Protein AF-A0A9N8E9B2-F1 (afdb_monomer_lite)

Radius of gyration: 20.98 Å; chains: 1; bounding box: 55×23×74 Å

Structure (mmCIF, N/CA/C/O backbone):
data_AF-A0A9N8E9B2-F1
#
_entry.id   AF-A0A9N8E9B2-F1
#
loop_
_atom_site.group_PDB
_atom_site.id
_atom_site.type_symbol
_atom_site.label_atom_id
_atom_site.label_alt_id
_atom_site.label_comp_id
_atom_site.label_asym_id
_atom_site.label_entity_id
_atom_site.label_seq_id
_atom_site.pdbx_PDB_ins_code
_atom_site.Cartn_x
_atom_site.Cartn_y
_atom_site.Cartn_z
_atom_site.occupancy
_atom_site.B_iso_or_equiv
_atom_site.auth_seq_id
_atom_site.auth_comp_id
_atom_site.auth_asym_id
_atom_site.auth_atom_id
_atom_site.pdbx_PDB_model_num
ATOM 1 N N . VAL A 1 1 ? -14.880 4.926 6.099 1.00 73.19 1 VAL A N 1
ATOM 2 C CA . VAL A 1 1 ? -14.237 4.234 7.241 1.00 73.19 1 VAL A CA 1
ATOM 3 C C . VAL A 1 1 ? -14.594 4.927 8.551 1.00 73.19 1 VAL A C 1
ATOM 5 O O . VAL A 1 1 ? -15.514 4.446 9.189 1.00 73.19 1 VAL A O 1
ATOM 8 N N . THR A 1 2 ? -14.032 6.097 8.882 1.00 81.00 2 THR A N 1
ATOM 9 C CA . THR A 1 2 ? -14.280 6.818 10.155 1.00 81.00 2 THR A CA 1
ATOM 10 C C . THR A 1 2 ? -15.759 7.011 10.497 1.00 81.00 2 THR A C 1
ATOM 12 O O . THR A 1 2 ? -16.187 6.651 11.588 1.00 81.00 2 THR A O 1
ATOM 15 N N . ARG A 1 3 ? -16.569 7.492 9.541 1.00 82.06 3 ARG A N 1
ATOM 16 C CA . ARG A 1 3 ? -18.023 7.648 9.732 1.00 82.06 3 ARG A CA 1
ATOM 17 C C . ARG A 1 3 ? -18.718 6.327 10.070 1.00 82.06 3 ARG A C 1
ATOM 19 O O . ARG A 1 3 ? -19.600 6.297 10.916 1.00 82.06 3 ARG A O 1
ATOM 26 N N . VAL A 1 4 ? -18.324 5.240 9.406 1.00 78.50 4 VAL A N 1
ATOM 27 C CA . VAL A 1 4 ? -18.916 3.915 9.636 1.00 78.50 4 VAL A CA 1
ATOM 28 C C . VAL A 1 4 ? -18.517 3.409 11.018 1.00 78.50 4 VAL A C 1
ATOM 30 O O . VAL A 1 4 ? -19.387 2.964 11.756 1.00 78.50 4 VAL A O 1
ATOM 33 N N . THR A 1 5 ? -17.251 3.583 11.411 1.00 78.88 5 THR A N 1
ATOM 34 C CA . THR A 1 5 ? -16.773 3.278 12.766 1.00 78.88 5 THR A CA 1
ATOM 35 C C . THR A 1 5 ? -17.582 4.005 13.839 1.00 78.88 5 THR A C 1
ATOM 37 O O . THR A 1 5 ? -18.005 3.384 14.803 1.00 78.88 5 THR A O 1
ATOM 40 N N . GLN A 1 6 ? -17.835 5.303 13.658 1.00 83.25 6 GLN A N 1
ATOM 41 C CA . GLN A 1 6 ? -18.641 6.089 14.596 1.00 83.25 6 GLN A CA 1
ATOM 42 C C . GLN A 1 6 ? -20.109 5.643 14.618 1.00 83.25 6 GLN A C 1
ATOM 44 O O . GLN A 1 6 ? -20.750 5.697 15.656 1.00 83.25 6 GLN A O 1
ATOM 49 N N . SER A 1 7 ? -20.655 5.186 13.486 1.00 80.06 7 SER A N 1
ATOM 50 C CA . SER A 1 7 ? -22.061 4.769 13.408 1.00 80.06 7 SER A CA 1
ATOM 51 C C . SER A 1 7 ? -22.355 3.409 14.050 1.00 80.06 7 SER A C 1
ATOM 53 O O . SER A 1 7 ? -23.478 3.184 14.494 1.00 80.06 7 SER A O 1
ATOM 55 N N . ILE A 1 8 ? -21.370 2.504 14.095 1.00 79.50 8 ILE A N 1
ATOM 56 C CA . ILE A 1 8 ? -21.528 1.167 14.694 1.00 79.50 8 ILE A CA 1
ATOM 57 C C . ILE A 1 8 ? -21.264 1.158 16.203 1.00 79.50 8 ILE A C 1
ATOM 59 O O . ILE A 1 8 ? -21.600 0.187 16.874 1.00 79.50 8 ILE A O 1
ATOM 63 N N . ASP A 1 9 ? -20.658 2.220 16.733 1.00 74.19 9 ASP A N 1
ATOM 64 C CA . ASP A 1 9 ? -20.191 2.291 18.109 1.00 74.19 9 ASP A CA 1
ATOM 65 C C . ASP A 1 9 ? -20.901 3.408 18.883 1.00 74.19 9 ASP A C 1
ATOM 67 O O . ASP A 1 9 ? -20.637 4.593 18.690 1.00 74.19 9 ASP A O 1
ATOM 71 N N . LYS A 1 10 ? -21.802 3.012 19.787 1.00 72.19 10 LYS A N 1
ATOM 72 C CA . LYS A 1 10 ? -22.555 3.938 20.645 1.00 72.19 10 LYS A CA 1
ATOM 73 C C . LYS A 1 10 ? -21.785 4.361 21.901 1.00 72.19 10 LYS A C 1
ATOM 75 O O . LYS A 1 10 ? -22.209 5.306 22.557 1.00 72.19 10 LYS A O 1
ATOM 80 N N . THR A 1 11 ? -20.697 3.669 22.254 1.00 78.06 11 THR A N 1
ATOM 81 C CA . THR A 1 11 ? -19.917 3.934 23.477 1.00 78.06 11 THR A CA 1
ATOM 82 C C . THR A 1 11 ? -18.673 4.782 23.207 1.00 78.06 11 THR A C 1
ATOM 84 O O . THR A 1 11 ? -18.092 5.329 24.140 1.00 78.06 11 THR A O 1
ATOM 87 N N . GLY A 1 12 ? -18.262 4.912 21.941 1.00 79.31 12 GLY A N 1
ATOM 88 C CA . GLY A 1 12 ? -17.092 5.686 21.510 1.00 79.31 12 GLY A CA 1
ATOM 89 C C . GLY A 1 12 ? -15.755 4.950 21.672 1.00 79.31 12 GLY A C 1
ATOM 90 O O . GLY A 1 12 ? -14.718 5.449 21.226 1.00 79.31 12 GLY A O 1
ATOM 91 N N . VAL A 1 13 ? -15.764 3.752 22.264 1.00 84.31 13 VAL A N 1
ATOM 92 C CA . VAL A 1 13 ? -14.581 2.914 22.509 1.00 84.31 13 VAL A CA 1
ATOM 93 C C . VAL A 1 13 ? -13.945 2.428 21.204 1.00 84.31 13 VAL A C 1
ATOM 95 O O . VAL A 1 13 ? -12.733 2.531 21.016 1.00 84.31 13 VAL A O 1
ATOM 98 N N . GLY A 1 14 ? -14.754 1.922 20.277 1.00 81.44 14 GLY A N 1
ATOM 99 C CA . GLY A 1 14 ? -14.335 1.486 18.949 1.00 81.44 14 GLY A CA 1
ATOM 100 C C . GLY A 1 14 ? -13.883 2.644 18.059 1.00 81.44 14 GLY A C 1
ATOM 101 O O . GLY A 1 14 ? -12.917 2.495 17.307 1.00 81.44 14 GLY A O 1
ATOM 102 N N . ALA A 1 15 ? -14.513 3.815 18.176 1.00 84.62 15 ALA A N 1
ATOM 103 C CA . ALA A 1 15 ? -14.053 5.028 17.499 1.00 84.62 15 ALA A CA 1
ATOM 104 C C . ALA A 1 15 ? -12.666 5.470 18.001 1.00 84.62 15 ALA A C 1
ATOM 106 O O . ALA A 1 15 ? -11.783 5.748 17.186 1.00 84.62 15 ALA A O 1
ATOM 107 N N . ALA A 1 16 ? -12.444 5.462 19.319 1.00 84.38 16 ALA A N 1
ATOM 108 C CA . ALA A 1 16 ? -11.146 5.763 19.921 1.00 84.38 16 ALA A CA 1
ATOM 109 C C . ALA A 1 16 ? -10.075 4.727 19.533 1.00 84.38 16 ALA A C 1
ATOM 111 O O . ALA A 1 16 ? -8.981 5.095 19.104 1.00 84.38 16 ALA A O 1
ATOM 112 N N . ALA A 1 17 ? -10.402 3.434 19.593 1.00 85.62 17 ALA A N 1
ATOM 113 C CA . ALA A 1 17 ? -9.503 2.353 19.193 1.00 85.62 17 ALA A CA 1
ATOM 114 C C . ALA A 1 17 ? -9.101 2.448 17.711 1.00 85.62 17 ALA A C 1
ATOM 116 O O . ALA A 1 17 ? -7.931 2.281 17.360 1.00 85.62 17 ALA A O 1
ATOM 117 N N . HIS A 1 18 ? -10.059 2.769 16.835 1.00 87.38 18 HIS A N 1
ATOM 118 C CA . HIS A 1 18 ? -9.786 3.033 15.426 1.00 87.38 18 HIS A CA 1
ATOM 119 C C . HIS A 1 18 ? -8.864 4.236 15.240 1.00 87.38 18 HIS A C 1
ATOM 121 O O . HIS A 1 18 ? -7.915 4.137 14.467 1.00 87.38 18 HIS A O 1
ATOM 127 N N . ALA A 1 19 ? -9.119 5.341 15.948 1.00 87.88 19 ALA A N 1
ATOM 128 C CA . ALA A 1 19 ? -8.288 6.538 15.881 1.00 87.88 19 ALA A CA 1
ATOM 129 C C . ALA A 1 19 ? -6.836 6.234 16.285 1.00 87.88 19 ALA A C 1
ATOM 131 O O . ALA A 1 19 ? -5.906 6.616 15.585 1.00 87.88 19 ALA A O 1
ATOM 132 N N . MET A 1 20 ? -6.621 5.474 17.359 1.00 86.25 20 MET A N 1
ATOM 133 C CA . MET A 1 20 ? -5.269 5.093 17.777 1.00 86.25 20 MET A CA 1
ATOM 134 C C . MET A 1 20 ? -4.547 4.270 16.706 1.00 86.25 20 MET A C 1
ATOM 136 O O . MET A 1 20 ? -3.418 4.585 16.335 1.00 86.25 20 MET A O 1
ATOM 140 N N . ALA A 1 21 ? -5.208 3.241 16.172 1.00 87.44 21 ALA A N 1
ATOM 141 C CA . ALA A 1 21 ? -4.603 2.375 15.167 1.00 87.44 21 ALA A CA 1
ATOM 142 C C . ALA A 1 21 ? -4.349 3.104 13.835 1.00 87.44 21 ALA A C 1
ATOM 144 O O . ALA A 1 21 ? -3.286 2.924 13.238 1.00 87.44 21 ALA A O 1
ATOM 145 N N . ILE A 1 22 ? -5.285 3.949 13.379 1.00 88.56 22 ILE A N 1
ATOM 146 C CA . ILE A 1 22 ? -5.162 4.645 12.091 1.00 88.56 22 ILE A CA 1
ATOM 147 C C . ILE A 1 22 ? -4.07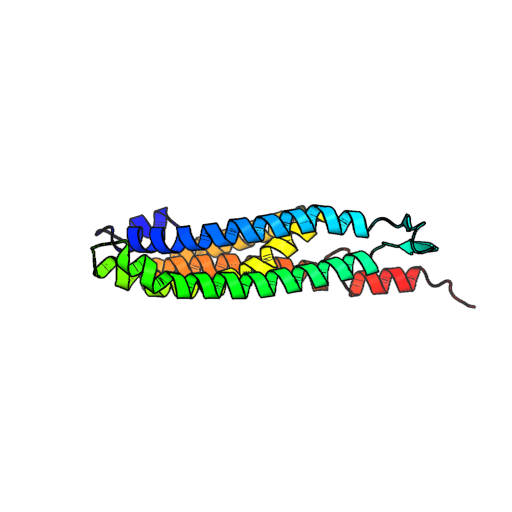9 5.726 12.116 1.00 88.56 22 ILE A C 1
ATOM 149 O O . ILE A 1 22 ? -3.414 5.916 11.105 1.00 88.56 22 ILE A O 1
ATOM 153 N N . GLN A 1 23 ? -3.852 6.399 13.248 1.00 89.19 23 GLN A N 1
ATOM 154 C CA . GLN A 1 23 ? -2.821 7.437 13.324 1.00 89.19 23 GLN A CA 1
ATOM 155 C C . GLN A 1 23 ? -1.413 6.853 13.206 1.00 89.19 23 GLN A C 1
ATOM 157 O O . GLN A 1 23 ? -0.596 7.373 12.448 1.00 89.19 23 GLN A O 1
ATOM 162 N N . VAL A 1 24 ? -1.133 5.731 13.875 1.00 86.00 24 VAL A N 1
ATOM 163 C CA . VAL A 1 24 ? 0.172 5.059 13.729 1.00 86.00 24 VAL A CA 1
ATOM 164 C C . VAL A 1 24 ? 0.364 4.540 12.303 1.00 86.00 24 VAL A C 1
ATOM 166 O O . VAL A 1 24 ? 1.426 4.726 11.711 1.00 86.00 24 VAL A O 1
ATOM 169 N N . PHE A 1 25 ? -0.701 4.008 11.705 1.00 90.00 25 PHE A N 1
ATOM 170 C CA . PHE A 1 25 ? -0.693 3.584 10.311 1.00 90.00 25 PHE A CA 1
ATOM 171 C C . PHE A 1 25 ? -0.397 4.742 9.338 1.00 90.00 25 PHE A C 1
ATOM 173 O O . PHE A 1 25 ? 0.392 4.597 8.403 1.00 90.00 25 PHE A O 1
ATOM 180 N N . GLN A 1 26 ? -0.986 5.922 9.565 1.00 91.38 26 GLN A N 1
ATOM 181 C CA . GLN A 1 26 ? -0.760 7.108 8.734 1.00 91.38 26 GLN A CA 1
ATOM 182 C C . GLN A 1 26 ? 0.686 7.604 8.788 1.00 91.38 26 GLN A C 1
ATOM 184 O O . GLN A 1 26 ? 1.215 7.993 7.748 1.00 91.38 26 GLN A O 1
ATOM 189 N N . VAL A 1 27 ? 1.350 7.529 9.946 1.00 88.75 27 VAL A N 1
ATOM 190 C CA . VAL A 1 27 ? 2.781 7.865 10.057 1.00 88.75 27 VAL A CA 1
ATOM 191 C C . VAL A 1 27 ? 3.614 6.996 9.114 1.00 88.75 27 VAL A C 1
ATOM 193 O O . VAL A 1 27 ? 4.437 7.514 8.359 1.00 88.75 27 VAL A O 1
ATOM 196 N N . GLY A 1 28 ? 3.354 5.686 9.076 1.00 88.38 28 GLY A N 1
ATOM 197 C CA . GLY A 1 28 ? 3.992 4.803 8.099 1.00 88.38 28 GLY A CA 1
ATOM 198 C C . GLY A 1 28 ? 3.621 5.157 6.653 1.00 88.38 28 GLY A C 1
ATOM 199 O O . GLY A 1 28 ? 4.465 5.103 5.759 1.00 88.38 28 GLY A O 1
ATOM 200 N N . GLY A 1 29 ? 2.373 5.569 6.418 1.00 89.75 29 GLY A N 1
ATOM 201 C CA . GLY A 1 29 ? 1.903 6.052 5.118 1.00 89.75 29 GLY A CA 1
ATOM 202 C C . GLY A 1 29 ? 2.700 7.244 4.574 1.00 89.75 29 GLY A C 1
ATOM 203 O O . GLY A 1 29 ? 2.969 7.284 3.377 1.00 89.75 29 GLY A O 1
ATOM 204 N N . ILE A 1 30 ? 3.142 8.171 5.430 1.00 93.12 30 ILE A N 1
ATOM 205 C CA . ILE A 1 30 ? 3.963 9.330 5.025 1.00 93.12 30 ILE A CA 1
ATOM 206 C C . ILE A 1 30 ? 5.311 8.875 4.451 1.00 93.12 30 ILE A C 1
ATOM 208 O O . ILE A 1 30 ? 5.734 9.352 3.398 1.00 93.12 30 ILE A O 1
ATOM 212 N N . VAL A 1 31 ? 5.970 7.917 5.107 1.00 92.06 31 VAL A N 1
ATOM 213 C CA . VAL A 1 31 ? 7.264 7.377 4.653 1.00 92.06 31 VAL A CA 1
ATOM 214 C C . VAL A 1 31 ? 7.119 6.693 3.292 1.00 92.06 31 VAL A C 1
ATOM 216 O O . VAL A 1 31 ? 7.921 6.912 2.385 1.00 92.06 31 VAL A O 1
ATOM 219 N N . LEU A 1 32 ? 6.066 5.894 3.121 1.00 92.75 32 LEU A N 1
ATOM 220 C CA . LEU A 1 32 ? 5.793 5.213 1.856 1.00 92.75 32 LEU A CA 1
ATOM 221 C C . LEU A 1 32 ? 5.396 6.191 0.744 1.00 92.75 32 LEU A C 1
ATOM 223 O O . LEU A 1 32 ? 5.736 5.975 -0.420 1.00 92.75 32 LEU A O 1
ATOM 227 N N . LEU A 1 33 ? 4.719 7.289 1.088 1.00 93.62 33 LEU A N 1
ATOM 228 C CA . LEU A 1 33 ? 4.387 8.352 0.141 1.00 93.62 33 LEU A CA 1
ATOM 229 C C . LEU A 1 33 ? 5.649 9.035 -0.384 1.00 93.62 33 LEU A C 1
ATOM 231 O O . LEU A 1 33 ? 5.739 9.291 -1.581 1.00 93.62 33 LEU A O 1
ATOM 235 N N . ALA A 1 34 ? 6.654 9.246 0.467 1.00 94.44 34 ALA A N 1
ATOM 236 C CA . ALA A 1 34 ? 7.939 9.774 0.022 1.00 94.44 34 ALA A CA 1
ATOM 237 C C . ALA A 1 34 ? 8.596 8.865 -1.036 1.00 94.44 34 ALA A C 1
ATOM 239 O O . ALA A 1 34 ? 9.049 9.358 -2.068 1.00 94.44 34 ALA A O 1
ATOM 240 N N . LEU A 1 35 ? 8.578 7.539 -0.844 1.00 93.75 35 LEU A N 1
ATOM 241 C CA . LEU A 1 35 ? 9.073 6.592 -1.856 1.00 93.75 35 LEU A CA 1
ATOM 242 C C . LEU A 1 35 ? 8.257 6.626 -3.148 1.00 93.75 35 LEU A C 1
ATOM 244 O O . LEU A 1 35 ? 8.832 6.493 -4.227 1.00 93.75 35 LEU A O 1
ATOM 248 N N . SER A 1 36 ? 6.938 6.808 -3.053 1.00 95.50 36 SER A N 1
ATOM 249 C CA . SER A 1 36 ? 6.087 7.007 -4.229 1.00 95.50 36 SER A CA 1
ATOM 250 C C . SER A 1 36 ? 6.568 8.203 -5.048 1.00 95.50 36 SER A C 1
ATOM 252 O O . SER A 1 36 ? 6.781 8.073 -6.250 1.00 95.50 36 SER A O 1
ATOM 254 N N . THR A 1 37 ? 6.835 9.342 -4.405 1.00 95.38 37 THR A N 1
ATOM 255 C CA . THR A 1 37 ? 7.355 10.548 -5.069 1.00 95.38 37 THR A CA 1
ATOM 256 C C . THR A 1 37 ? 8.743 10.327 -5.678 1.00 95.38 37 THR A C 1
ATOM 258 O O . THR A 1 37 ? 9.035 10.805 -6.775 1.00 95.38 37 THR A O 1
ATOM 261 N N . VAL A 1 38 ? 9.605 9.548 -5.017 1.00 95.31 38 VAL A N 1
ATOM 262 C CA . VAL A 1 38 ? 10.898 9.144 -5.595 1.00 95.31 38 VAL A CA 1
ATOM 263 C C . VAL A 1 38 ? 10.686 8.284 -6.843 1.00 95.31 38 VAL A C 1
ATOM 265 O O . VAL A 1 38 ? 11.324 8.523 -7.864 1.00 95.31 38 VAL A O 1
ATOM 268 N N . ALA A 1 39 ? 9.754 7.329 -6.821 1.00 94.19 39 ALA A N 1
ATOM 269 C CA . ALA A 1 39 ? 9.431 6.520 -7.997 1.00 94.19 39 ALA A CA 1
ATOM 270 C C . ALA A 1 39 ? 8.895 7.376 -9.158 1.00 94.19 39 ALA A C 1
ATOM 272 O O . ALA A 1 39 ? 9.291 7.167 -10.303 1.00 94.19 39 ALA A O 1
ATOM 273 N N . GLN A 1 40 ? 8.061 8.377 -8.862 1.00 94.81 40 GLN A N 1
ATOM 274 C CA . GLN A 1 40 ? 7.505 9.309 -9.852 1.00 94.81 40 GLN A CA 1
ATOM 275 C C . GLN A 1 40 ? 8.569 10.121 -10.589 1.00 94.81 40 GLN A C 1
ATOM 277 O O . GLN A 1 40 ? 8.335 10.530 -11.720 1.00 94.81 40 GLN A O 1
ATOM 282 N N . THR A 1 41 ? 9.722 10.356 -9.965 1.00 93.88 41 THR A N 1
ATOM 283 C CA . THR A 1 41 ? 10.799 11.182 -10.528 1.00 93.88 41 THR A CA 1
ATOM 284 C C . THR A 1 41 ? 11.924 10.343 -11.130 1.00 93.88 41 THR A C 1
ATOM 286 O O . THR A 1 41 ? 12.357 10.605 -12.251 1.00 93.88 41 THR A O 1
ATOM 289 N N . VAL A 1 42 ? 12.374 9.300 -10.428 1.00 93.19 42 VAL A N 1
ATOM 290 C CA . VAL A 1 42 ? 13.496 8.449 -10.855 1.00 93.19 42 VAL A CA 1
ATOM 291 C C . VAL A 1 42 ? 13.124 7.589 -12.057 1.00 93.19 42 VAL A C 1
ATOM 293 O O . VAL A 1 42 ? 13.908 7.480 -12.992 1.00 93.19 42 VAL A O 1
ATOM 296 N N . VAL A 1 43 ? 11.923 7.005 -12.080 1.00 92.88 43 VAL A N 1
ATOM 297 C CA . VAL A 1 43 ? 11.524 6.093 -13.163 1.00 92.88 43 VAL A CA 1
ATOM 298 C C . VAL A 1 43 ? 11.478 6.780 -14.530 1.00 92.88 43 VAL A C 1
ATOM 300 O O . VAL A 1 43 ? 12.107 6.255 -15.448 1.00 92.88 43 VAL A O 1
ATOM 303 N N . PRO A 1 44 ? 10.808 7.935 -14.715 1.00 91.88 44 PRO A N 1
ATOM 304 C CA . PRO A 1 44 ? 10.882 8.634 -15.995 1.00 91.88 44 PRO A CA 1
ATOM 305 C C . PRO A 1 44 ? 12.292 9.137 -16.313 1.00 91.88 44 PRO A C 1
ATOM 307 O O . PRO A 1 44 ? 12.656 9.160 -17.485 1.00 91.88 44 PRO A O 1
ATOM 310 N N . ASN A 1 45 ? 13.111 9.493 -15.312 1.00 90.56 45 ASN A N 1
ATOM 311 C CA . ASN A 1 45 ? 14.507 9.875 -15.551 1.00 90.56 45 ASN A CA 1
ATOM 312 C C . ASN A 1 45 ? 15.311 8.714 -16.152 1.00 90.56 45 ASN A C 1
ATOM 314 O O . ASN A 1 45 ? 15.993 8.897 -17.156 1.00 90.56 45 ASN A O 1
ATOM 318 N N . ASP A 1 46 ? 15.167 7.516 -15.586 1.00 90.62 46 ASP A N 1
ATOM 319 C CA . ASP A 1 46 ? 15.851 6.312 -16.058 1.00 90.62 46 ASP A CA 1
ATOM 320 C C . ASP A 1 46 ? 15.302 5.810 -17.400 1.00 90.62 46 ASP A C 1
ATOM 322 O O . ASP A 1 46 ? 15.979 5.062 -18.102 1.00 90.62 46 ASP A O 1
ATOM 326 N N . MET A 1 47 ? 14.095 6.225 -17.799 1.00 86.88 47 MET A N 1
ATOM 327 C CA . MET A 1 47 ? 13.556 5.926 -19.127 1.00 86.88 47 MET A CA 1
ATOM 328 C C . MET A 1 47 ? 14.249 6.711 -20.248 1.00 86.88 47 MET A C 1
ATOM 330 O O . MET A 1 47 ? 14.218 6.257 -21.393 1.00 86.88 47 MET A O 1
ATOM 334 N N . VAL A 1 48 ? 14.876 7.852 -19.949 1.00 88.56 48 VAL A N 1
ATOM 335 C CA . VAL A 1 48 ? 15.574 8.673 -20.946 1.00 88.56 48 VAL A CA 1
ATOM 336 C C . VAL A 1 48 ? 16.976 8.113 -21.181 1.00 88.56 48 VAL A C 1
ATOM 338 O O . VAL A 1 48 ? 17.770 7.979 -20.252 1.00 88.56 48 VAL A O 1
ATOM 341 N N . GLN A 1 49 ? 17.294 7.795 -22.436 1.00 84.62 49 GLN A N 1
ATOM 342 C CA . GLN A 1 49 ? 18.647 7.398 -22.820 1.00 84.62 49 GLN A CA 1
ATOM 343 C C . GLN A 1 49 ? 19.560 8.626 -22.845 1.00 84.62 49 GLN A C 1
ATOM 345 O O . GLN A 1 49 ? 19.251 9.624 -23.494 1.00 84.62 49 GLN A O 1
ATOM 350 N N . ARG A 1 50 ? 20.695 8.548 -22.151 1.00 83.94 50 ARG A N 1
ATOM 351 C CA . ARG A 1 50 ? 21.708 9.609 -22.110 1.00 83.94 50 ARG A CA 1
ATOM 352 C C . ARG A 1 50 ? 23.110 9.019 -22.120 1.00 83.94 50 ARG A C 1
ATOM 354 O O . ARG A 1 50 ? 23.326 7.919 -21.614 1.00 83.94 50 ARG A O 1
ATOM 361 N N . PHE A 1 51 ? 24.064 9.762 -22.669 1.00 80.44 51 PHE A N 1
ATOM 362 C CA . PHE A 1 51 ? 25.472 9.400 -22.579 1.00 80.44 51 PHE A CA 1
ATOM 363 C C . PHE A 1 51 ? 26.006 9.804 -21.201 1.00 80.44 51 PHE A C 1
ATOM 365 O O . PHE A 1 51 ? 25.923 10.970 -20.821 1.00 80.44 51 PHE A O 1
ATOM 372 N N . ASP A 1 52 ? 26.498 8.838 -20.430 1.00 80.88 52 ASP A N 1
ATOM 373 C CA . ASP A 1 52 ? 27.126 9.091 -19.134 1.00 80.88 52 ASP A CA 1
ATOM 374 C C . ASP A 1 52 ? 28.635 9.243 -19.341 1.00 80.88 52 ASP A C 1
ATOM 376 O O . ASP A 1 52 ? 29.341 8.251 -19.537 1.00 80.88 52 ASP A O 1
ATOM 380 N N . GLU A 1 53 ? 29.126 10.486 -19.307 1.00 77.81 53 GLU A N 1
ATOM 381 C CA . GLU A 1 53 ? 30.547 10.817 -19.486 1.00 77.81 53 GLU A CA 1
ATOM 382 C C . GLU A 1 53 ? 31.447 10.119 -18.455 1.00 77.81 53 GLU A C 1
ATOM 384 O O . GLU A 1 53 ? 32.573 9.739 -18.775 1.00 77.81 53 GLU A O 1
ATOM 389 N N . THR A 1 54 ? 30.940 9.867 -17.243 1.00 81.88 54 THR A N 1
ATOM 390 C CA . THR A 1 54 ? 31.710 9.218 -16.167 1.00 81.88 54 THR A CA 1
ATOM 391 C C . THR A 1 54 ? 31.929 7.736 -16.455 1.00 81.88 54 THR A C 1
ATOM 393 O O . THR A 1 54 ? 32.973 7.173 -16.133 1.00 81.88 54 THR A O 1
ATOM 396 N N . ARG A 1 55 ? 30.929 7.078 -17.052 1.00 76.69 55 ARG A N 1
ATOM 397 C CA . ARG A 1 55 ? 30.953 5.637 -17.350 1.00 76.69 55 ARG A CA 1
ATOM 398 C C . ARG A 1 55 ? 31.261 5.325 -18.813 1.00 76.69 55 ARG A C 1
ATOM 400 O O . ARG A 1 55 ? 31.291 4.147 -19.161 1.00 76.69 55 ARG A O 1
ATOM 407 N N . GLN A 1 56 ? 31.456 6.357 -19.640 1.00 79.94 56 GLN A N 1
ATOM 408 C CA . GLN A 1 56 ? 31.720 6.270 -21.081 1.00 79.94 56 GLN A CA 1
ATOM 409 C C . GLN A 1 56 ? 30.739 5.323 -21.800 1.00 79.94 56 GLN A C 1
ATOM 411 O O . GLN A 1 56 ? 31.121 4.544 -22.671 1.00 79.94 56 GLN A O 1
ATOM 416 N N . ARG A 1 57 ? 29.459 5.341 -21.398 1.00 82.88 57 ARG A N 1
ATOM 417 C CA . ARG A 1 57 ? 28.425 4.449 -21.945 1.00 82.88 57 ARG A CA 1
ATOM 418 C C . ARG A 1 57 ? 27.062 5.128 -22.006 1.00 82.88 57 ARG A C 1
ATOM 420 O O . ARG A 1 57 ? 26.743 5.973 -21.171 1.00 82.88 57 ARG A O 1
ATOM 427 N N . MET A 1 58 ? 26.232 4.697 -22.952 1.00 77.56 58 MET A N 1
ATOM 428 C CA . MET A 1 58 ? 24.811 5.045 -22.964 1.00 77.56 58 MET A CA 1
ATOM 429 C C . MET A 1 58 ? 24.119 4.371 -21.774 1.00 77.56 58 MET A C 1
ATOM 431 O O . MET A 1 58 ? 24.188 3.152 -21.618 1.00 77.56 58 MET A O 1
ATOM 435 N N . VAL A 1 59 ? 23.483 5.166 -20.915 1.00 82.19 59 VAL A N 1
ATOM 436 C CA . VAL A 1 59 ? 22.701 4.705 -19.760 1.00 82.19 59 VAL A CA 1
ATOM 437 C C . VAL A 1 59 ? 21.240 5.110 -19.915 1.00 82.19 59 VAL A C 1
ATOM 439 O O . VAL A 1 59 ? 20.918 6.081 -20.599 1.00 82.19 59 VAL A O 1
ATOM 442 N N . GLY A 1 60 ? 20.362 4.375 -19.239 1.00 82.38 60 GLY A N 1
ATOM 443 C CA . GLY A 1 60 ? 18.923 4.604 -19.266 1.00 82.38 60 GLY A CA 1
ATOM 444 C C . GLY A 1 60 ? 18.197 3.727 -20.282 1.00 82.38 60 GLY A C 1
ATOM 445 O O . GLY A 1 60 ? 18.712 2.726 -20.784 1.00 82.38 60 GLY A O 1
ATOM 446 N N . GLY A 1 61 ? 16.957 4.098 -20.557 1.00 85.75 61 GLY A N 1
ATOM 447 C CA . GLY A 1 61 ? 16.037 3.321 -21.367 1.00 85.75 61 GLY A CA 1
ATOM 448 C C . GLY A 1 61 ? 15.185 2.338 -20.551 1.00 85.75 61 GLY A C 1
ATOM 449 O O . GLY A 1 61 ? 15.356 2.166 -19.341 1.00 85.75 61 GLY A O 1
ATOM 450 N N . PRO A 1 62 ? 14.234 1.657 -21.212 1.00 85.56 62 PRO A N 1
ATOM 451 C CA . PRO A 1 62 ? 13.182 0.904 -20.526 1.00 85.56 62 PRO A CA 1
ATOM 452 C C . PRO A 1 62 ? 13.675 -0.247 -19.627 1.00 85.56 62 PRO A C 1
ATOM 454 O O . PRO A 1 62 ? 13.022 -0.578 -18.636 1.00 85.56 62 PRO A O 1
ATOM 457 N N . ARG A 1 63 ? 14.830 -0.854 -19.937 1.00 84.12 63 ARG A N 1
ATOM 458 C CA . ARG A 1 63 ? 15.435 -1.919 -19.114 1.00 84.12 63 ARG A CA 1
ATOM 459 C C . ARG A 1 63 ? 16.019 -1.386 -17.805 1.00 84.12 63 ARG A C 1
ATOM 461 O O . ARG A 1 63 ? 15.741 -1.955 -16.751 1.00 84.12 63 ARG A O 1
ATOM 468 N N . GLU A 1 64 ? 16.772 -0.290 -17.861 1.00 86.94 64 GLU A N 1
ATOM 469 C CA . GLU A 1 64 ? 17.340 0.356 -16.670 1.00 86.94 64 GLU A CA 1
ATOM 470 C C . GLU A 1 64 ? 16.224 0.905 -15.772 1.00 86.94 64 GLU A C 1
ATOM 472 O O . GLU A 1 64 ? 16.205 0.626 -14.572 1.00 86.94 64 GLU A O 1
ATOM 477 N N . ALA A 1 65 ? 15.214 1.555 -16.364 1.00 89.88 65 ALA A N 1
ATOM 478 C CA . ALA A 1 65 ? 14.029 2.013 -15.639 1.00 89.88 65 ALA A CA 1
ATOM 479 C C . ALA A 1 65 ? 13.321 0.868 -14.897 1.00 89.88 65 ALA A C 1
ATOM 481 O O . ALA A 1 65 ? 12.938 1.015 -13.736 1.00 89.88 65 ALA A O 1
ATOM 482 N N . ARG A 1 66 ? 13.200 -0.313 -15.521 1.00 89.44 66 ARG A N 1
ATOM 483 C CA . ARG A 1 66 ? 12.666 -1.508 -14.851 1.00 89.44 66 ARG A CA 1
ATOM 484 C C . ARG A 1 66 ? 13.548 -1.962 -13.684 1.00 89.44 66 ARG A C 1
ATOM 486 O O . ARG A 1 66 ? 13.017 -2.355 -12.646 1.00 89.44 66 ARG A O 1
ATOM 493 N N . GLY A 1 67 ? 14.871 -1.918 -13.836 1.00 90.75 67 GLY A N 1
ATOM 494 C CA . GLY A 1 67 ? 15.815 -2.213 -12.756 1.00 90.75 67 GLY A CA 1
ATOM 495 C C . GLY A 1 67 ? 15.583 -1.316 -11.537 1.00 90.75 67 GLY A C 1
ATOM 496 O O . GLY A 1 67 ? 15.462 -1.811 -10.413 1.00 90.75 67 GLY A O 1
ATOM 497 N N . SER A 1 68 ? 15.411 -0.014 -11.768 1.00 92.06 68 SER A N 1
ATOM 498 C CA . SER A 1 68 ? 15.066 0.948 -10.719 1.00 92.06 68 SER A CA 1
ATOM 499 C C . SER A 1 68 ? 13.695 0.693 -10.101 1.00 92.06 68 SER A C 1
ATOM 501 O O . SER A 1 68 ? 13.588 0.710 -8.875 1.00 92.06 68 SER A O 1
ATOM 503 N N . VAL A 1 69 ? 12.669 0.375 -10.899 1.00 93.81 69 VAL A N 1
ATOM 504 C CA . VAL A 1 69 ? 11.347 -0.022 -10.383 1.00 93.81 69 VAL A CA 1
ATOM 505 C C . VAL A 1 69 ? 11.459 -1.242 -9.470 1.00 93.81 69 VAL A C 1
ATOM 507 O O . VAL A 1 69 ? 10.969 -1.196 -8.347 1.00 93.81 69 VAL A O 1
ATOM 510 N N . ASN A 1 70 ? 12.137 -2.309 -9.900 1.00 93.44 70 ASN A N 1
ATOM 511 C CA . ASN A 1 70 ? 12.307 -3.519 -9.091 1.00 93.44 70 ASN A CA 1
ATOM 512 C C . ASN A 1 70 ? 13.022 -3.214 -7.768 1.00 93.44 70 ASN A C 1
ATOM 514 O O . ASN A 1 70 ? 12.575 -3.656 -6.712 1.00 93.44 70 ASN A O 1
ATOM 518 N N . ARG A 1 71 ? 14.095 -2.411 -7.813 1.00 94.19 71 ARG A N 1
ATOM 519 C CA . ARG A 1 71 ? 14.831 -1.987 -6.616 1.00 94.19 71 ARG A CA 1
ATOM 520 C C . ARG A 1 71 ? 13.944 -1.186 -5.665 1.00 94.19 71 ARG A C 1
ATOM 522 O O . ARG A 1 71 ? 13.959 -1.441 -4.463 1.00 94.19 71 ARG A O 1
ATOM 529 N N . LEU A 1 72 ? 13.169 -0.236 -6.187 1.00 94.31 72 LEU A N 1
ATOM 530 C CA . LEU A 1 72 ? 12.229 0.548 -5.389 1.00 94.31 72 LEU A CA 1
ATOM 531 C C . LEU A 1 72 ? 11.146 -0.352 -4.787 1.00 94.31 72 LEU A C 1
ATOM 533 O O . LEU A 1 72 ? 10.901 -0.259 -3.593 1.00 94.31 72 LEU A O 1
ATOM 537 N N . MET A 1 73 ? 10.572 -1.284 -5.550 1.00 94.06 73 MET A N 1
ATOM 538 C CA . MET A 1 73 ? 9.576 -2.242 -5.050 1.00 94.06 73 MET A CA 1
ATOM 539 C C . MET A 1 73 ? 10.135 -3.120 -3.921 1.00 94.06 73 MET A C 1
ATOM 541 O O . MET A 1 73 ? 9.447 -3.329 -2.922 1.00 94.06 73 MET A O 1
ATOM 545 N N . SER A 1 74 ? 11.391 -3.574 -4.017 1.00 95.38 74 SER A N 1
ATOM 546 C CA . SER A 1 74 ? 12.068 -4.273 -2.915 1.00 95.38 74 SER A CA 1
ATOM 547 C C . SER A 1 74 ? 12.198 -3.392 -1.670 1.00 95.38 74 SER A C 1
ATOM 549 O O . SER A 1 74 ? 11.891 -3.849 -0.571 1.00 95.38 74 SER A O 1
ATOM 551 N N . TRP A 1 75 ? 12.581 -2.120 -1.825 1.00 94.69 75 TRP A N 1
ATOM 552 C CA . TRP A 1 75 ? 12.623 -1.172 -0.707 1.00 94.69 75 TRP A CA 1
ATOM 553 C C . TRP A 1 75 ? 11.245 -0.902 -0.106 1.00 94.69 75 TRP A C 1
ATOM 555 O O . TRP A 1 75 ? 11.122 -0.862 1.114 1.00 94.69 75 TRP A O 1
ATOM 565 N N . GLY A 1 76 ? 10.204 -0.777 -0.930 1.00 93.88 76 GLY A N 1
ATOM 566 C CA . GLY A 1 76 ? 8.824 -0.636 -0.467 1.00 93.88 76 GLY A CA 1
ATOM 567 C C . GLY A 1 76 ? 8.355 -1.841 0.330 1.00 93.88 76 GLY A C 1
ATOM 568 O O . GLY A 1 76 ? 7.727 -1.674 1.369 1.00 93.88 76 GLY A O 1
ATOM 569 N N . PHE A 1 77 ? 8.710 -3.051 -0.102 1.00 94.94 77 PHE A N 1
ATOM 570 C CA . PHE A 1 77 ? 8.411 -4.273 0.638 1.00 94.94 77 PHE A CA 1
ATOM 571 C C . PHE A 1 77 ? 9.137 -4.322 1.989 1.00 94.94 77 PHE A C 1
ATOM 573 O O . PHE A 1 77 ? 8.503 -4.547 3.019 1.00 94.94 77 PHE A O 1
ATOM 580 N N . ILE A 1 78 ? 10.448 -4.048 2.001 1.00 95.88 78 ILE A N 1
ATOM 581 C CA . ILE A 1 78 ? 11.265 -4.020 3.224 1.00 95.88 78 ILE A CA 1
ATOM 582 C C . ILE A 1 78 ? 10.731 -2.970 4.202 1.00 95.88 78 ILE A C 1
ATOM 584 O O . ILE A 1 78 ? 10.518 -3.269 5.376 1.00 95.88 78 ILE A O 1
ATOM 588 N N . LEU A 1 79 ? 10.471 -1.751 3.726 1.00 93.75 79 LEU A N 1
ATOM 589 C CA . LEU A 1 79 ? 9.938 -0.674 4.557 1.00 93.75 79 LEU A CA 1
ATOM 590 C C . LEU A 1 79 ? 8.506 -0.963 5.003 1.00 93.75 79 LEU A C 1
ATOM 592 O O . LEU A 1 79 ? 8.167 -0.676 6.143 1.00 93.75 79 LEU A O 1
ATOM 596 N N . GLY A 1 80 ? 7.686 -1.601 4.169 1.00 93.75 80 GLY A N 1
ATOM 597 C CA . GLY A 1 80 ? 6.363 -2.083 4.554 1.00 93.75 80 GLY A CA 1
ATOM 598 C C . GLY A 1 80 ? 6.420 -3.082 5.712 1.00 93.75 80 GLY A C 1
ATOM 599 O O . GLY A 1 80 ? 5.671 -2.936 6.675 1.00 93.75 80 GLY A O 1
ATOM 600 N N . ILE A 1 81 ? 7.351 -4.044 5.671 1.00 95.06 81 ILE A N 1
ATOM 601 C CA . ILE A 1 81 ? 7.590 -4.989 6.775 1.00 95.06 81 ILE A CA 1
ATOM 602 C C . ILE A 1 81 ? 8.090 -4.257 8.018 1.00 95.06 81 ILE A C 1
ATOM 604 O O . ILE A 1 81 ? 7.580 -4.494 9.111 1.00 95.06 81 ILE A O 1
ATOM 608 N N . LEU A 1 82 ? 9.063 -3.356 7.870 1.00 94.81 82 LEU A N 1
ATOM 609 C CA . LEU A 1 82 ? 9.650 -2.623 8.991 1.00 94.81 82 LEU A CA 1
ATOM 610 C C . LEU A 1 82 ? 8.604 -1.749 9.690 1.00 94.81 82 LEU A C 1
ATOM 612 O O . LEU A 1 82 ? 8.475 -1.796 10.910 1.00 94.81 82 LEU A O 1
ATOM 616 N N . LEU A 1 83 ? 7.808 -1.007 8.922 1.00 92.81 83 LEU A N 1
ATOM 617 C CA . LEU A 1 83 ? 6.731 -0.165 9.437 1.00 92.81 83 LEU A CA 1
ATOM 618 C C . LEU A 1 83 ? 5.581 -1.004 10.013 1.00 92.81 83 LEU A C 1
ATOM 620 O O . LEU A 1 83 ? 5.030 -0.652 11.053 1.00 92.81 83 LEU A O 1
ATOM 624 N N . GLY A 1 84 ? 5.248 -2.141 9.396 1.00 92.12 84 GLY A N 1
ATOM 625 C CA . GLY A 1 84 ? 4.277 -3.086 9.947 1.00 92.12 84 GLY A CA 1
ATOM 626 C C . GLY A 1 84 ? 4.747 -3.689 11.274 1.00 92.12 84 GLY A C 1
ATOM 627 O O . GLY A 1 84 ? 3.963 -3.835 12.212 1.00 92.12 84 GLY A O 1
ATOM 628 N N . SER A 1 85 ? 6.038 -3.983 11.395 1.00 92.31 85 SER A N 1
ATOM 629 C CA . SER A 1 85 ? 6.649 -4.468 12.637 1.00 92.31 85 SER A CA 1
ATOM 630 C C . SER A 1 85 ? 6.648 -3.372 13.700 1.00 92.31 85 SER A C 1
ATOM 632 O O . SER A 1 85 ? 6.287 -3.623 14.849 1.00 92.31 85 SER A O 1
ATOM 634 N N . LEU A 1 86 ? 6.955 -2.133 13.303 1.00 89.94 86 LEU A N 1
ATOM 635 C CA . LEU A 1 86 ? 6.893 -0.960 14.167 1.00 89.94 86 LEU A CA 1
ATOM 636 C C . LEU A 1 86 ? 5.473 -0.717 14.702 1.00 89.94 86 LEU A C 1
ATOM 638 O O . LEU A 1 86 ? 5.322 -0.419 15.882 1.00 89.94 86 LEU A O 1
ATOM 642 N N . GLN A 1 87 ? 4.432 -0.916 13.885 1.00 89.62 87 GLN A N 1
ATOM 643 C CA . GLN A 1 87 ? 3.030 -0.838 14.318 1.00 89.62 87 GLN A CA 1
ATOM 644 C C . GLN A 1 87 ? 2.741 -1.796 15.486 1.00 89.62 87 GLN A C 1
ATOM 646 O O . GLN A 1 87 ? 2.086 -1.414 16.456 1.00 89.62 87 GLN A O 1
ATOM 651 N N . ILE A 1 88 ? 3.237 -3.036 15.413 1.00 89.19 88 ILE A N 1
ATOM 652 C CA . ILE A 1 88 ? 3.054 -4.038 16.474 1.00 89.19 88 ILE A CA 1
ATOM 653 C C . ILE A 1 88 ? 3.916 -3.695 17.692 1.00 89.19 88 ILE A C 1
ATOM 655 O O . ILE A 1 88 ? 3.462 -3.816 18.828 1.00 89.19 88 ILE A O 1
ATOM 659 N N . LEU A 1 89 ? 5.143 -3.223 17.476 1.00 88.44 89 LEU A N 1
ATOM 660 C CA . LEU A 1 89 ? 6.066 -2.868 18.552 1.00 88.44 89 LEU A CA 1
ATOM 661 C C . LEU A 1 89 ? 5.595 -1.638 19.343 1.00 88.44 89 LEU A C 1
ATOM 663 O O . LEU A 1 89 ? 5.817 -1.551 20.549 1.00 88.44 89 LEU A O 1
ATOM 667 N N . LEU A 1 90 ? 4.884 -0.717 18.689 1.00 85.25 90 LEU A N 1
ATOM 668 C CA . LEU A 1 90 ? 4.254 0.436 19.332 1.00 85.25 90 LEU A CA 1
ATOM 669 C C . LEU A 1 90 ? 2.951 0.085 20.057 1.00 85.25 90 LEU A C 1
ATOM 671 O O . LEU A 1 90 ? 2.497 0.869 20.884 1.00 85.25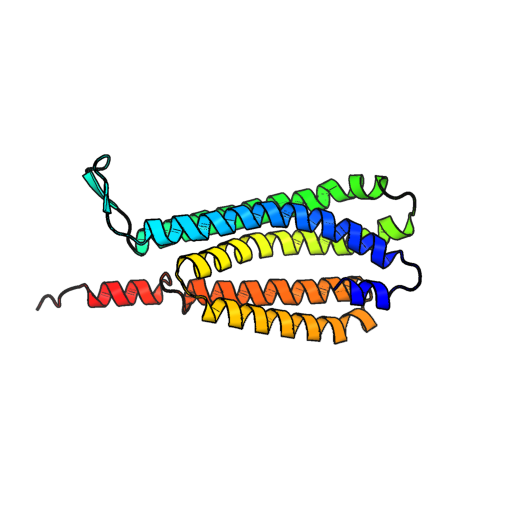 90 LEU A O 1
ATOM 675 N N . LEU A 1 91 ? 2.362 -1.087 19.818 1.00 82.69 91 LEU A N 1
ATOM 676 C CA . LEU A 1 91 ? 1.115 -1.530 20.448 1.00 82.69 91 LEU A CA 1
ATOM 677 C C . LEU A 1 91 ? 1.156 -1.483 21.996 1.00 82.69 91 LEU A C 1
ATOM 679 O O . LEU A 1 91 ? 0.247 -0.884 22.574 1.00 82.69 91 LEU A O 1
ATOM 683 N N . PRO A 1 92 ? 2.189 -1.990 22.706 1.00 81.25 92 PRO A N 1
ATOM 684 C CA . PRO A 1 92 ? 2.293 -1.831 24.163 1.00 81.25 92 PRO A CA 1
ATOM 685 C C . PRO A 1 92 ? 2.449 -0.371 24.612 1.00 81.25 92 PRO A C 1
ATOM 687 O O . PRO A 1 92 ? 1.980 -0.011 25.691 1.00 81.25 92 PRO A O 1
ATOM 690 N N . LEU A 1 93 ? 3.079 0.486 23.801 1.00 81.88 93 LEU A N 1
ATOM 691 C CA . LEU A 1 93 ? 3.175 1.915 24.096 1.00 81.88 93 LEU A CA 1
ATOM 692 C C . LEU A 1 93 ? 1.804 2.584 23.948 1.00 81.88 93 LEU A C 1
ATOM 694 O O . LEU A 1 93 ? 1.374 3.290 24.854 1.00 81.88 93 LEU A O 1
ATOM 698 N N . LEU A 1 94 ? 1.078 2.291 22.866 1.00 73.19 94 LEU A N 1
ATOM 699 C CA . LEU A 1 94 ? -0.288 2.764 22.635 1.00 73.19 94 LEU A CA 1
ATOM 700 C C . LEU A 1 94 ? -1.233 2.331 23.756 1.00 73.19 94 LEU A C 1
ATOM 702 O O . LEU A 1 94 ? -2.057 3.123 24.208 1.00 73.19 94 LEU A O 1
ATOM 706 N N . GLN A 1 95 ? -1.078 1.109 24.268 1.00 74.62 95 GLN A N 1
ATOM 707 C CA . GLN A 1 95 ? -1.860 0.634 25.407 1.00 74.62 95 GLN A CA 1
ATOM 708 C C . GLN A 1 95 ? -1.616 1.451 26.684 1.00 74.62 95 GLN A C 1
ATOM 710 O O . GLN A 1 95 ? -2.499 1.498 27.527 1.00 74.62 95 GLN A O 1
ATOM 715 N N . LYS A 1 96 ? -0.483 2.145 26.836 1.00 81.00 96 LYS A N 1
ATOM 716 C CA . LYS A 1 96 ? -0.240 3.040 27.982 1.00 81.00 96 LYS A CA 1
ATOM 717 C C . LYS A 1 96 ? -0.829 4.441 27.801 1.00 81.00 96 LYS A C 1
ATOM 719 O O . LYS A 1 96 ? -1.005 5.139 28.792 1.00 81.00 96 LYS A O 1
ATOM 724 N N . VAL A 1 97 ? -1.142 4.848 26.568 1.00 79.19 97 VAL A N 1
ATOM 725 C CA . VAL A 1 97 ? -1.600 6.214 26.246 1.00 79.19 97 VAL A CA 1
ATOM 726 C C . VAL A 1 97 ? -3.040 6.465 26.694 1.00 79.19 97 VAL A C 1
ATOM 728 O O . VAL A 1 97 ? -3.368 7.573 27.103 1.00 79.19 97 VAL A O 1
ATOM 731 N N . THR A 1 98 ? -3.906 5.451 26.640 1.00 79.06 98 THR A N 1
ATOM 732 C CA . THR A 1 98 ? -5.306 5.580 27.075 1.00 79.06 98 THR A CA 1
ATOM 733 C C . THR A 1 98 ? -5.516 4.944 28.448 1.00 79.06 98 THR A C 1
ATOM 735 O O . THR A 1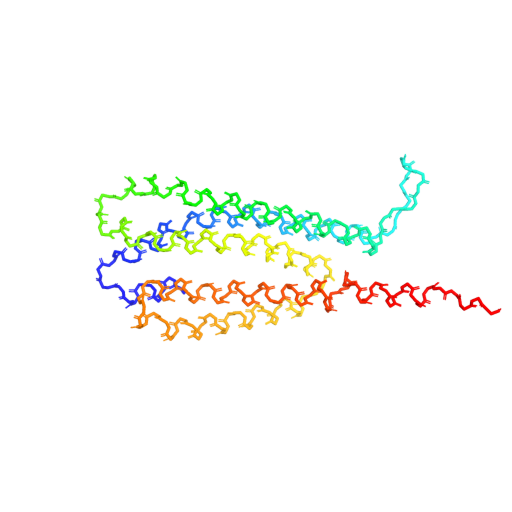 98 ? -5.022 3.836 28.662 1.00 79.06 98 THR A O 1
ATOM 738 N N . PRO A 1 99 ? -6.246 5.578 29.385 1.00 74.44 99 PRO A N 1
ATOM 739 C CA . PRO A 1 99 ? -6.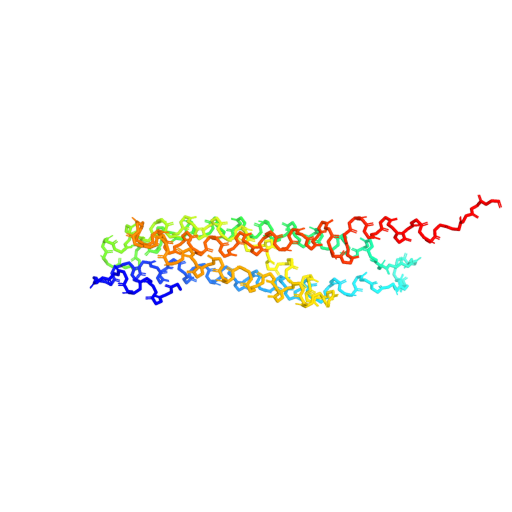569 4.977 30.680 1.00 74.44 99 PRO A CA 1
ATOM 740 C C . PRO A 1 99 ? -7.649 3.884 30.588 1.00 74.44 99 PRO A C 1
ATOM 742 O O . PRO A 1 99 ? -7.730 3.046 31.479 1.00 74.44 99 PRO A O 1
ATOM 745 N N . LEU A 1 100 ? -8.453 3.862 29.516 1.00 83.50 100 LEU A N 1
ATOM 746 C CA . LEU A 1 100 ? -9.591 2.948 29.357 1.00 83.50 100 LEU A CA 1
ATOM 747 C C . LEU A 1 100 ? -9.151 1.578 28.841 1.00 83.50 100 LEU A C 1
ATOM 749 O O . LEU A 1 100 ? -8.590 1.472 27.746 1.00 83.50 100 LEU A O 1
ATOM 753 N N . GLN A 1 101 ? -9.437 0.521 29.600 1.00 81.06 101 GLN A N 1
ATOM 754 C CA . GLN A 1 101 ? -9.012 -0.833 29.253 1.00 81.06 101 GLN A CA 1
ATOM 755 C C . GLN A 1 101 ? -9.760 -1.382 28.032 1.00 81.06 101 GLN A C 1
ATOM 757 O O . GLN A 1 101 ? -9.139 -2.013 27.179 1.00 81.06 101 GLN A O 1
ATOM 762 N N . GLU A 1 102 ? -11.038 -1.045 27.862 1.00 82.88 102 GLU A N 1
ATOM 763 C CA . GLU A 1 102 ? -11.844 -1.489 26.721 1.00 82.88 102 GLU A CA 1
ATOM 764 C C . GLU A 1 102 ? -11.278 -0.966 25.390 1.00 82.88 102 GLU A C 1
ATOM 766 O O . GLU A 1 102 ? -11.246 -1.682 24.388 1.00 82.88 102 GLU A O 1
ATOM 771 N N . VAL A 1 103 ? -10.746 0.264 25.383 1.00 82.31 103 VAL A N 1
ATOM 772 C CA . VAL A 1 103 ? -10.112 0.869 24.197 1.00 82.31 103 VAL A CA 1
ATOM 773 C C . VAL A 1 103 ? -8.814 0.139 23.847 1.00 82.31 103 VAL A C 1
ATOM 775 O O . VAL A 1 103 ? -8.536 -0.112 22.672 1.00 82.31 103 VAL A O 1
ATOM 778 N N . ARG A 1 104 ? -8.027 -0.251 24.860 1.00 82.75 104 ARG A N 1
ATOM 779 C CA . ARG A 1 104 ? -6.767 -0.994 24.675 1.00 82.75 104 ARG A CA 1
ATOM 780 C C . ARG A 1 104 ? -7.006 -2.356 24.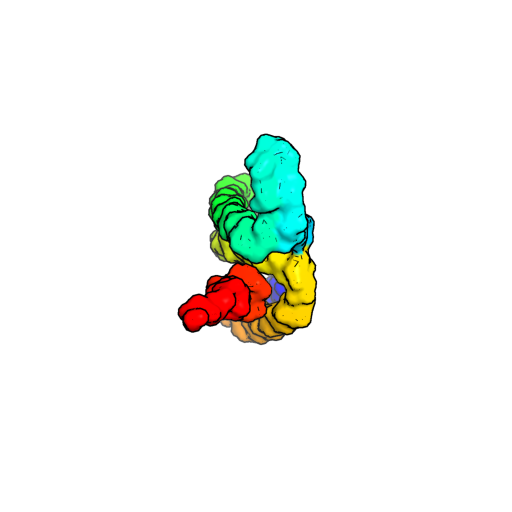034 1.00 82.75 104 ARG A C 1
ATOM 782 O O . ARG A 1 104 ? -6.211 -2.791 23.201 1.00 82.75 104 ARG A O 1
ATOM 789 N N . GLU A 1 105 ? -8.076 -3.034 24.432 1.00 83.69 105 GLU A N 1
ATOM 790 C CA . GLU A 1 105 ? -8.452 -4.344 23.901 1.00 83.69 105 GLU A CA 1
ATOM 791 C C . GLU A 1 105 ? -9.008 -4.234 22.483 1.00 83.69 105 GLU A C 1
ATOM 793 O O . GLU A 1 105 ? -8.537 -4.934 21.581 1.00 83.69 105 GLU A O 1
ATOM 798 N N . ALA A 1 106 ? -9.911 -3.279 22.253 1.00 84.56 106 ALA A N 1
ATOM 799 C CA . ALA A 1 106 ? -10.494 -3.020 20.942 1.00 84.56 106 ALA A CA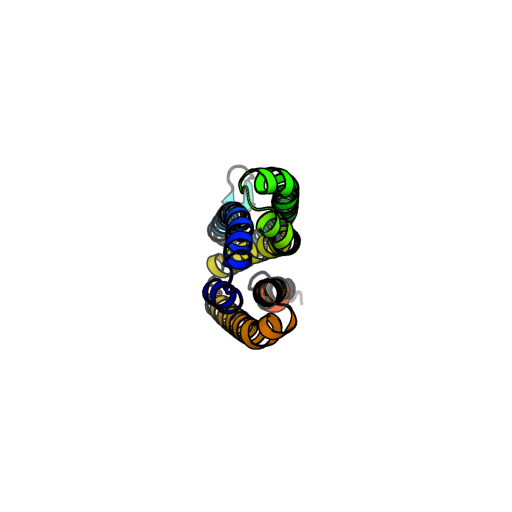 1
ATOM 800 C C . ALA A 1 106 ? -9.456 -2.577 19.891 1.00 84.56 106 ALA A C 1
ATOM 802 O O . ALA A 1 106 ? -9.647 -2.827 18.702 1.00 84.56 106 ALA A O 1
ATOM 803 N N . ALA A 1 107 ? -8.339 -1.961 20.300 1.00 84.62 107 ALA A N 1
ATOM 804 C CA . ALA A 1 107 ? -7.285 -1.493 19.393 1.00 84.62 107 ALA A CA 1
ATOM 805 C C . ALA A 1 107 ? -6.340 -2.600 18.883 1.00 84.62 107 ALA A C 1
ATOM 807 O O . ALA A 1 107 ? -5.600 -2.370 17.920 1.00 84.62 107 ALA A O 1
ATOM 808 N N . ARG A 1 108 ? -6.349 -3.803 19.480 1.00 87.00 108 ARG A N 1
ATOM 809 C CA . ARG A 1 108 ? -5.410 -4.883 19.112 1.00 87.00 108 ARG A CA 1
ATOM 810 C C . ARG A 1 108 ? -5.624 -5.371 17.680 1.00 87.00 108 ARG A C 1
ATOM 812 O O . ARG A 1 108 ? -4.699 -5.332 16.875 1.00 87.00 108 ARG A O 1
ATOM 819 N N . VAL A 1 109 ? -6.849 -5.785 17.346 1.00 88.88 109 VAL A N 1
ATOM 820 C CA . VAL A 1 109 ? -7.192 -6.322 16.014 1.00 88.88 109 VAL A CA 1
ATOM 821 C C . VAL A 1 109 ? -6.958 -5.293 14.897 1.00 88.88 109 VAL A C 1
ATOM 823 O O . VAL A 1 109 ? -6.257 -5.627 13.940 1.00 88.88 109 VAL A O 1
ATOM 826 N N . PRO A 1 110 ? -7.431 -4.035 15.021 1.00 88.62 110 PRO A N 1
ATOM 827 C CA . PRO A 1 110 ? -7.035 -2.933 14.147 1.00 88.62 110 PRO A CA 1
ATOM 828 C C . PRO A 1 110 ? -5.529 -2.828 13.909 1.00 88.62 110 PRO A C 1
ATOM 830 O O . PRO A 1 110 ? -5.102 -2.690 12.770 1.00 88.62 110 PRO A O 1
ATOM 833 N N . SER A 1 111 ? -4.721 -2.930 14.966 1.00 88.69 111 SER A N 1
ATOM 834 C CA . SER A 1 111 ? -3.267 -2.771 14.873 1.00 88.69 111 SER A CA 1
ATOM 835 C C . SER A 1 111 ? -2.589 -3.937 14.147 1.00 88.69 111 SER A C 1
ATOM 837 O O . SER A 1 111 ? -1.660 -3.713 13.374 1.00 88.69 111 SER A O 1
ATOM 839 N N . TYR A 1 112 ? -3.072 -5.170 14.327 1.00 91.75 112 TYR A N 1
ATOM 840 C CA . TYR A 1 112 ? -2.578 -6.322 13.564 1.00 91.75 112 TYR A CA 1
ATOM 841 C C . TYR A 1 112 ? -2.938 -6.225 12.078 1.00 91.75 112 TYR A C 1
ATOM 843 O O . TYR A 1 112 ? -2.090 -6.461 11.219 1.00 91.75 112 TYR A O 1
ATOM 851 N N . LEU A 1 113 ? -4.172 -5.821 11.759 1.00 92.25 113 LEU A N 1
ATOM 852 C CA . LEU A 1 113 ? -4.590 -5.608 10.371 1.00 92.25 113 LEU A CA 1
ATOM 853 C C . LEU A 1 113 ? -3.821 -4.447 9.727 1.00 92.25 113 LEU A C 1
ATOM 855 O O . LEU A 1 113 ? -3.353 -4.577 8.600 1.00 92.25 113 LEU A O 1
ATOM 859 N N . ALA A 1 114 ? -3.619 -3.348 10.460 1.00 91.38 114 ALA A N 1
ATOM 860 C CA . ALA A 1 114 ? -2.789 -2.223 10.036 1.00 91.38 114 ALA A CA 1
ATOM 861 C C . ALA A 1 114 ? -1.370 -2.669 9.666 1.00 91.38 114 ALA A C 1
ATOM 863 O O . ALA A 1 114 ? -0.867 -2.282 8.616 1.00 91.38 114 ALA A O 1
ATOM 864 N N . SER A 1 115 ? -0.756 -3.525 10.488 1.00 93.06 115 SER A N 1
ATOM 865 C CA . SER A 1 115 ? 0.578 -4.075 10.234 1.00 93.06 115 SER A CA 1
ATOM 866 C C . SER A 1 115 ? 0.654 -4.807 8.890 1.00 93.06 115 SER A C 1
ATOM 868 O O . SER A 1 115 ? 1.527 -4.517 8.071 1.00 93.06 115 SER A O 1
ATOM 870 N N . LEU A 1 116 ? -0.319 -5.680 8.610 1.00 93.56 116 LEU A N 1
ATOM 871 C CA . LEU A 1 116 ? -0.401 -6.390 7.333 1.00 93.56 116 LEU A CA 1
ATOM 872 C C . LEU A 1 116 ? -0.611 -5.425 6.157 1.00 93.56 116 LEU A C 1
ATOM 874 O O . LEU A 1 116 ? 0.026 -5.548 5.110 1.00 93.56 116 LEU A O 1
ATOM 878 N N . TYR A 1 117 ? -1.492 -4.440 6.325 1.00 94.12 117 TYR A N 1
ATOM 879 C CA . TYR A 1 117 ? -1.779 -3.458 5.280 1.00 94.12 117 TYR A CA 1
ATOM 880 C C . TYR A 1 117 ? -0.597 -2.532 5.006 1.00 94.12 117 TYR A C 1
ATOM 882 O O . TYR A 1 117 ? -0.478 -2.031 3.891 1.00 94.12 117 TYR A O 1
ATOM 890 N N . GLN A 1 118 ? 0.304 -2.343 5.968 1.00 93.12 118 GLN A N 1
ATOM 891 C CA . GLN A 1 118 ? 1.522 -1.565 5.776 1.00 93.12 118 GLN A CA 1
ATOM 892 C C . GLN A 1 118 ? 2.449 -2.210 4.738 1.00 93.12 118 GLN A C 1
ATOM 894 O O . GLN A 1 118 ? 3.019 -1.514 3.899 1.00 93.12 118 GLN A O 1
ATOM 899 N N . ILE A 1 119 ? 2.534 -3.543 4.742 1.00 94.44 119 ILE A N 1
ATOM 900 C CA . ILE A 1 119 ? 3.305 -4.318 3.761 1.00 94.44 119 ILE A CA 1
ATOM 901 C C . ILE A 1 119 ? 2.712 -4.130 2.362 1.00 94.44 119 ILE A C 1
ATOM 903 O O . ILE A 1 119 ? 3.429 -3.830 1.408 1.00 94.44 119 ILE A O 1
ATOM 907 N N . ILE A 1 120 ? 1.386 -4.244 2.254 1.00 95.31 120 ILE A N 1
ATOM 908 C CA . ILE A 1 120 ? 0.663 -4.040 0.994 1.00 95.31 120 ILE A CA 1
ATOM 909 C C . ILE A 1 120 ? 0.870 -2.611 0.485 1.00 95.31 120 ILE A C 1
ATOM 911 O O . ILE A 1 120 ? 1.209 -2.410 -0.681 1.00 95.31 120 ILE A O 1
ATOM 915 N N . ASN A 1 121 ? 0.721 -1.619 1.363 1.00 94.25 121 ASN A N 1
ATOM 916 C CA . ASN A 1 121 ? 0.902 -0.219 1.002 1.00 94.25 121 ASN A CA 1
ATOM 917 C C . ASN A 1 121 ? 2.318 0.098 0.549 1.00 94.25 121 ASN A C 1
ATOM 919 O O . ASN A 1 121 ? 2.475 0.933 -0.337 1.00 94.25 121 ASN A O 1
ATOM 923 N N . GLY A 1 122 ? 3.329 -0.583 1.090 1.00 93.62 122 GLY A N 1
ATOM 924 C CA . GLY A 1 122 ? 4.708 -0.415 0.644 1.00 93.62 122 GLY A CA 1
ATOM 925 C C . GLY A 1 122 ? 4.874 -0.685 -0.850 1.00 93.62 122 GLY A C 1
ATOM 926 O O . GLY A 1 122 ? 5.516 0.088 -1.557 1.00 93.62 122 GLY A O 1
ATOM 927 N N . LEU A 1 123 ? 4.220 -1.733 -1.350 1.00 95.31 123 LEU A N 1
ATOM 928 C CA . LEU A 1 123 ? 4.209 -2.072 -2.774 1.00 95.31 123 LEU A CA 1
ATOM 929 C C . LEU A 1 123 ? 3.278 -1.163 -3.579 1.00 95.31 123 LEU A C 1
ATOM 931 O O . LEU A 1 123 ? 3.636 -0.701 -4.662 1.00 95.31 123 LEU A O 1
ATOM 935 N N . VAL A 1 124 ? 2.080 -0.900 -3.053 1.00 95.81 124 VAL A N 1
ATOM 936 C CA . VAL A 1 124 ? 1.058 -0.112 -3.749 1.00 95.81 124 VAL A CA 1
ATOM 937 C C . VAL A 1 124 ? 1.531 1.314 -4.000 1.00 95.81 124 VAL A C 1
ATOM 939 O O . VAL A 1 124 ? 1.442 1.786 -5.126 1.00 95.81 124 VAL A O 1
ATOM 942 N N . PHE A 1 125 ? 2.068 1.991 -2.985 1.00 95.44 125 PHE A N 1
ATOM 943 C CA . PHE A 1 125 ? 2.455 3.399 -3.089 1.00 95.44 125 PHE A CA 1
ATOM 944 C C . PHE A 1 125 ? 3.556 3.595 -4.129 1.00 95.44 125 PHE A C 1
ATOM 946 O O . PHE A 1 125 ? 3.494 4.525 -4.935 1.00 95.44 125 PHE A O 1
ATOM 953 N N . ILE A 1 126 ? 4.538 2.694 -4.155 1.00 95.88 126 ILE A N 1
ATOM 954 C CA . ILE A 1 126 ? 5.590 2.715 -5.169 1.00 95.88 126 ILE A CA 1
ATOM 955 C C . ILE A 1 126 ? 4.994 2.434 -6.540 1.00 95.88 126 ILE A C 1
ATOM 957 O O . ILE A 1 126 ? 5.232 3.207 -7.459 1.00 95.88 126 ILE A O 1
ATOM 961 N N . GLY A 1 127 ? 4.179 1.388 -6.681 1.00 93.69 127 GLY A N 1
ATOM 962 C CA . GLY A 1 127 ? 3.545 1.042 -7.950 1.00 93.69 127 GLY A CA 1
ATOM 963 C C . GLY A 1 127 ? 2.685 2.161 -8.539 1.00 93.69 127 GLY A C 1
ATOM 964 O O . GLY A 1 127 ? 2.789 2.444 -9.729 1.00 93.69 127 GLY A O 1
ATOM 965 N N . GLU A 1 128 ? 1.886 2.840 -7.720 1.00 95.00 128 GLU A N 1
ATOM 966 C CA . GLU A 1 128 ? 1.118 4.022 -8.127 1.00 95.00 128 GLU A CA 1
ATOM 967 C C . GLU A 1 128 ? 2.040 5.190 -8.498 1.00 95.00 128 GLU A C 1
ATOM 969 O O . GLU A 1 128 ? 1.800 5.875 -9.492 1.00 95.00 128 GLU A O 1
ATOM 974 N N . GLY A 1 129 ? 3.148 5.361 -7.772 1.00 94.75 129 GLY A N 1
ATOM 975 C CA . GLY A 1 129 ? 4.188 6.321 -8.131 1.00 94.75 129 GLY A CA 1
ATOM 976 C C . GLY A 1 129 ? 4.816 6.021 -9.496 1.00 94.75 129 GLY A C 1
ATOM 977 O O . GLY A 1 129 ? 5.006 6.925 -10.305 1.00 94.75 129 GLY A O 1
ATOM 978 N N . VAL A 1 130 ? 5.046 4.746 -9.818 1.00 94.62 130 VAL A N 1
ATOM 979 C CA . VAL A 1 130 ? 5.485 4.322 -11.156 1.00 94.62 130 VAL A CA 1
ATOM 980 C C . VAL A 1 130 ? 4.421 4.636 -12.209 1.00 94.62 130 VAL A C 1
ATOM 982 O O . VAL A 1 130 ? 4.761 5.106 -13.294 1.00 94.62 130 VAL A O 1
ATOM 985 N N . MET A 1 131 ? 3.134 4.409 -11.925 1.00 93.69 131 MET A N 1
ATOM 986 C CA . MET A 1 131 ? 2.055 4.756 -12.860 1.00 93.69 131 MET A CA 1
ATOM 987 C C . MET A 1 131 ? 2.032 6.254 -13.159 1.00 93.69 131 MET A C 1
ATOM 989 O O . MET A 1 131 ? 1.935 6.626 -14.324 1.00 93.69 131 MET A O 1
ATOM 993 N N . VAL A 1 132 ? 2.173 7.104 -12.140 1.00 94.88 132 VAL A N 1
ATOM 994 C CA . VAL A 1 132 ? 2.260 8.560 -12.317 1.00 94.88 132 VAL A CA 1
ATOM 995 C C . VAL A 1 132 ? 3.517 8.941 -13.103 1.00 94.88 132 VAL A C 1
ATOM 997 O O . VAL A 1 132 ? 3.411 9.651 -14.099 1.00 94.88 132 VAL A O 1
ATOM 1000 N N . GLY A 1 133 ? 4.686 8.407 -12.732 1.00 91.62 133 GLY A N 1
ATOM 1001 C CA . GLY A 1 133 ? 5.952 8.691 -13.418 1.00 91.62 133 GLY A CA 1
ATOM 1002 C C . GLY A 1 133 ? 5.973 8.238 -14.882 1.00 91.62 133 GLY A C 1
ATOM 1003 O O . GLY A 1 133 ? 6.625 8.853 -15.715 1.00 91.62 133 GLY A O 1
ATOM 1004 N N . THR A 1 134 ? 5.218 7.192 -15.221 1.00 91.00 134 THR A N 1
ATOM 1005 C CA . THR A 1 134 ? 5.075 6.689 -16.599 1.00 91.00 134 THR A CA 1
ATOM 1006 C C . THR A 1 134 ? 3.865 7.266 -17.346 1.00 91.00 134 THR A C 1
ATOM 1008 O O . THR A 1 134 ? 3.596 6.853 -18.472 1.00 91.00 134 THR A O 1
ATOM 1011 N N . GLY A 1 135 ? 3.106 8.187 -16.740 1.00 91.25 135 GLY A N 1
ATOM 1012 C CA . GLY A 1 135 ? 1.926 8.811 -17.350 1.00 91.25 135 GLY A CA 1
ATOM 1013 C C . GLY A 1 135 ? 0.692 7.905 -17.479 1.00 91.25 135 GLY A C 1
ATOM 1014 O O . GLY A 1 135 ? -0.251 8.232 -18.196 1.00 91.25 135 GLY A O 1
ATOM 1015 N N . SER A 1 136 ? 0.651 6.768 -16.779 1.00 91.19 136 SER A N 1
ATOM 1016 C CA . SER A 1 136 ? -0.445 5.783 -16.803 1.00 91.19 136 SER A CA 1
ATOM 1017 C C . SER A 1 136 ? -1.650 6.198 -15.932 1.00 91.19 136 SER A C 1
ATOM 1019 O O . SER A 1 136 ? -2.184 5.395 -15.163 1.00 91.19 136 SER A O 1
ATOM 1021 N N . PHE A 1 137 ? -2.095 7.455 -16.038 1.00 91.19 137 PHE A N 1
ATOM 1022 C CA . PHE A 1 137 ? -3.112 8.043 -15.153 1.00 91.19 137 PHE A CA 1
ATOM 1023 C C . PHE A 1 137 ? -4.476 7.357 -15.246 1.00 91.19 137 PHE A C 1
ATOM 1025 O O . PHE A 1 137 ? -5.117 7.131 -14.226 1.00 91.19 137 PHE A O 1
ATOM 1032 N N . MET A 1 138 ? -4.905 6.969 -16.450 1.00 89.56 138 MET A N 1
ATOM 1033 C CA . MET A 1 138 ? -6.212 6.334 -16.644 1.00 89.56 138 MET A CA 1
ATOM 1034 C C . MET A 1 138 ? -6.325 5.016 -15.867 1.00 89.56 138 MET A C 1
ATOM 1036 O O . MET A 1 138 ? -7.318 4.776 -15.183 1.00 89.56 138 MET A O 1
ATOM 1040 N N . GLN A 1 139 ? -5.287 4.175 -15.918 1.00 88.75 139 GLN A N 1
ATOM 1041 C CA . GLN A 1 139 ? -5.266 2.917 -15.171 1.00 88.75 139 GLN A CA 1
ATOM 1042 C C . GLN A 1 139 ? -5.254 3.164 -13.659 1.00 88.75 139 GLN A C 1
ATOM 1044 O O . GLN A 1 139 ? -5.968 2.476 -12.928 1.00 88.75 139 GLN A O 1
ATOM 1049 N N . LEU A 1 140 ? -4.492 4.158 -13.196 1.00 91.12 140 LEU A N 1
ATOM 1050 C CA . LEU A 1 140 ? -4.464 4.551 -11.789 1.00 91.12 140 LEU A CA 1
ATOM 1051 C C . LEU A 1 140 ? -5.848 5.010 -11.302 1.00 91.12 140 LEU A C 1
ATOM 1053 O O . LEU A 1 140 ? -6.326 4.552 -10.261 1.00 91.12 140 LEU A O 1
ATOM 1057 N N . SER A 1 141 ? -6.524 5.868 -12.071 1.00 93.00 141 SER A N 1
ATOM 1058 C CA . SER A 1 141 ? -7.866 6.359 -11.750 1.00 93.00 141 SER A CA 1
ATOM 1059 C C . SER A 1 141 ? -8.891 5.226 -11.725 1.00 93.00 141 SER A C 1
ATOM 1061 O O . SER A 1 141 ? -9.633 5.104 -10.752 1.00 93.00 141 SER A O 1
ATOM 1063 N N . LEU A 1 142 ? -8.900 4.351 -12.737 1.00 93.25 142 LEU A N 1
ATOM 1064 C CA . LEU A 1 142 ? -9.805 3.197 -12.782 1.00 93.25 142 LEU A CA 1
ATOM 1065 C C . LEU A 1 142 ? -9.559 2.232 -11.617 1.00 93.25 142 LEU A C 1
ATOM 1067 O O . LEU A 1 142 ? -10.510 1.820 -10.954 1.00 93.25 142 LEU A O 1
ATOM 1071 N N . GLY A 1 143 ? -8.295 1.922 -11.315 1.00 91.62 143 GLY A N 1
ATOM 1072 C CA . GLY A 1 143 ? -7.931 1.095 -10.164 1.00 91.62 143 GLY A CA 1
ATOM 1073 C C . GLY A 1 143 ? -8.409 1.701 -8.844 1.00 91.62 143 GLY A C 1
ATOM 1074 O O . GLY A 1 143 ? -8.972 0.997 -8.007 1.00 91.62 143 GLY A O 1
ATOM 1075 N N . THR A 1 144 ? -8.276 3.020 -8.689 1.00 92.62 144 THR A N 1
ATOM 1076 C CA . THR A 1 144 ? -8.751 3.752 -7.505 1.00 92.62 144 THR A CA 1
ATOM 1077 C C . THR A 1 144 ? -10.276 3.719 -7.387 1.00 92.62 144 THR A C 1
ATOM 1079 O O . THR A 1 144 ? -10.799 3.505 -6.292 1.00 92.62 144 THR A O 1
ATOM 1082 N N . ILE A 1 145 ? -11.003 3.873 -8.499 1.00 95.81 145 ILE A N 1
ATOM 1083 C CA . ILE A 1 145 ? -12.470 3.779 -8.530 1.00 95.81 145 ILE A CA 1
ATOM 1084 C C . ILE A 1 145 ? -12.921 2.375 -8.123 1.00 95.81 145 ILE A C 1
ATOM 1086 O O . ILE A 1 145 ? -13.755 2.243 -7.228 1.00 95.81 145 ILE A O 1
ATOM 1090 N N . VAL A 1 146 ? -12.340 1.328 -8.717 1.00 95.00 146 VAL A N 1
ATOM 1091 C CA . VAL A 1 146 ? -12.669 -0.073 -8.400 1.00 95.00 146 VAL A CA 1
ATOM 1092 C C . VAL A 1 146 ? -12.363 -0.389 -6.937 1.00 95.00 146 VAL A C 1
ATOM 1094 O O . VAL A 1 146 ? -13.209 -0.948 -6.239 1.00 95.00 146 VAL A O 1
ATOM 1097 N N . ALA A 1 147 ? -11.194 0.020 -6.440 1.00 94.38 147 ALA A N 1
ATOM 1098 C CA . ALA A 1 147 ? -10.828 -0.165 -5.041 1.00 94.38 147 ALA A CA 1
ATOM 1099 C C . ALA A 1 147 ? -11.798 0.557 -4.097 1.00 94.38 147 ALA A C 1
ATOM 1101 O O . ALA A 1 147 ? -12.234 -0.015 -3.096 1.00 94.38 147 ALA A O 1
ATOM 1102 N N . THR A 1 148 ? -12.178 1.794 -4.426 1.00 93.62 148 THR A N 1
ATOM 1103 C CA . THR A 1 148 ? -13.125 2.589 -3.633 1.00 93.62 148 THR A CA 1
ATOM 1104 C C . THR A 1 148 ? -14.514 1.960 -3.633 1.00 93.62 148 THR A C 1
ATOM 1106 O O . THR A 1 148 ? -15.110 1.810 -2.569 1.00 93.62 148 THR A O 1
ATOM 1109 N N . ALA A 1 149 ? -15.018 1.529 -4.791 1.00 95.06 149 ALA A N 1
ATOM 1110 C CA . ALA A 1 149 ? -16.301 0.841 -4.901 1.00 95.06 149 ALA A CA 1
ATOM 1111 C C . ALA A 1 149 ? -16.312 -0.466 -4.091 1.00 95.06 149 ALA A C 1
ATOM 1113 O O . ALA A 1 149 ? -17.242 -0.701 -3.316 1.00 95.06 149 ALA A O 1
ATOM 1114 N N . GLY A 1 150 ? -15.248 -1.271 -4.190 1.00 94.12 150 GLY A N 1
ATOM 1115 C CA . GLY A 1 150 ? -15.081 -2.487 -3.392 1.00 94.12 150 GLY A CA 1
ATOM 1116 C C . GLY A 1 150 ? -15.032 -2.209 -1.887 1.00 94.12 150 GLY A C 1
ATOM 1117 O O . GLY A 1 150 ? -15.673 -2.911 -1.108 1.00 94.12 150 GLY A O 1
ATOM 1118 N N . CYS A 1 151 ? -14.348 -1.139 -1.472 1.00 93.38 151 CYS A N 1
ATOM 1119 C CA . CYS A 1 151 ? -14.318 -0.682 -0.082 1.00 93.38 151 CYS A CA 1
ATOM 1120 C C . CYS A 1 151 ? -15.706 -0.266 0.419 1.00 93.38 151 CYS A C 1
ATOM 1122 O O . CYS A 1 151 ? -16.123 -0.688 1.495 1.00 93.38 151 CYS A O 1
ATOM 1124 N N . LEU A 1 152 ? -16.448 0.531 -0.356 1.00 92.38 152 LEU A N 1
ATOM 1125 C CA . LEU A 1 152 ? -17.802 0.964 0.002 1.00 92.38 152 LEU A CA 1
ATOM 1126 C C . LEU A 1 152 ? -18.761 -0.220 0.125 1.00 92.38 152 LEU A C 1
ATOM 1128 O O . LEU A 1 152 ? -19.538 -0.281 1.078 1.00 92.38 152 LEU A O 1
ATOM 1132 N N . TRP A 1 153 ? -18.673 -1.180 -0.797 1.00 94.25 153 TRP A N 1
ATOM 1133 C CA . TRP A 1 153 ? -19.430 -2.423 -0.715 1.00 94.25 153 TRP A CA 1
ATOM 1134 C C . TRP A 1 153 ? -19.068 -3.211 0.551 1.00 94.25 153 TRP A C 1
ATOM 1136 O O . TRP A 1 153 ? -19.949 -3.553 1.337 1.00 94.25 153 TRP A O 1
ATOM 1146 N N . ALA A 1 154 ? -17.778 -3.412 0.821 1.00 91.31 154 ALA A N 1
ATOM 1147 C CA . ALA A 1 154 ? -17.314 -4.132 2.004 1.00 91.31 154 ALA A CA 1
ATOM 1148 C C . ALA A 1 154 ? -17.725 -3.439 3.317 1.00 91.31 154 ALA A C 1
ATOM 1150 O O . ALA A 1 154 ? -18.120 -4.104 4.272 1.00 91.31 154 ALA A O 1
ATOM 1151 N N . LEU A 1 155 ? -17.706 -2.103 3.360 1.00 89.44 155 LEU A N 1
ATOM 1152 C CA . LEU A 1 155 ? -18.173 -1.308 4.501 1.00 89.44 155 LEU A CA 1
ATOM 1153 C C . LEU A 1 155 ? -19.691 -1.365 4.707 1.00 89.44 155 LEU A C 1
ATOM 1155 O O . LEU A 1 155 ? -20.155 -1.100 5.812 1.00 89.44 155 LEU A O 1
ATOM 1159 N N . LYS A 1 156 ? -20.472 -1.701 3.678 1.00 89.19 156 LYS A N 1
ATOM 1160 C CA . LYS A 1 156 ? -21.912 -1.941 3.821 1.00 89.19 156 LYS A CA 1
ATOM 1161 C C . LYS A 1 156 ? -22.196 -3.340 4.381 1.00 89.19 156 LYS A C 1
ATOM 1163 O O . LYS A 1 156 ? -23.175 -3.512 5.099 1.00 89.19 156 LYS A O 1
ATOM 1168 N N . THR A 1 157 ? -21.339 -4.314 4.075 1.00 90.00 157 THR A N 1
ATOM 1169 C CA . THR A 1 157 ? -21.584 -5.738 4.361 1.00 90.00 157 THR A CA 1
ATOM 1170 C C . THR A 1 157 ? -20.919 -6.230 5.649 1.00 90.00 157 THR A C 1
ATOM 1172 O O . THR A 1 157 ? -21.545 -6.939 6.429 1.00 90.00 157 THR A O 1
ATOM 1175 N N . PHE A 1 158 ? -19.656 -5.873 5.902 1.00 88.31 158 PHE A N 1
ATOM 1176 C CA . PHE A 1 158 ? -18.869 -6.454 6.998 1.00 88.31 158 PHE A CA 1
ATOM 1177 C C . PHE A 1 158 ? -19.083 -5.818 8.377 1.00 88.31 158 PHE A C 1
ATOM 1179 O O . PHE A 1 158 ? -19.146 -6.570 9.351 1.00 88.31 158 PHE A O 1
ATOM 1186 N N . PRO A 1 159 ? -19.196 -4.484 8.528 1.00 86.50 159 PRO A N 1
ATOM 1187 C CA . PRO A 1 159 ? -19.382 -3.863 9.841 1.00 86.50 159 PRO A CA 1
ATOM 1188 C C . PRO A 1 159 ? -20.628 -4.329 10.614 1.00 86.50 159 PRO A C 1
ATOM 1190 O O . PRO A 1 159 ? -20.500 -4.521 11.820 1.00 86.50 159 PRO A O 1
ATOM 1193 N N . PRO A 1 160 ? -21.793 -4.592 9.984 1.00 83.19 160 PRO A N 1
ATOM 1194 C CA . PRO A 1 160 ? -22.949 -5.153 10.692 1.00 83.19 160 PRO A CA 1
ATOM 1195 C C . PRO A 1 160 ? -22.708 -6.542 11.304 1.00 83.19 160 PRO A C 1
ATOM 1197 O O . PRO A 1 160 ? -23.374 -6.899 12.268 1.00 83.19 160 PRO A O 1
ATOM 1200 N N . ILE A 1 161 ? -21.771 -7.321 10.751 1.00 83.88 161 ILE A N 1
ATOM 1201 C CA . ILE A 1 161 ? -21.499 -8.710 11.158 1.00 83.88 161 ILE A CA 1
ATOM 1202 C C . ILE A 1 161 ? -20.318 -8.774 12.137 1.00 83.88 161 ILE A C 1
ATOM 1204 O O . ILE A 1 161 ? -20.361 -9.491 13.130 1.00 83.88 161 ILE A O 1
ATOM 1208 N N . PHE A 1 162 ? -19.255 -8.015 11.857 1.00 83.50 162 PHE A N 1
ATOM 1209 C CA . PHE A 1 162 ? -17.963 -8.113 12.547 1.00 83.50 162 PHE A CA 1
ATOM 1210 C C . PHE A 1 162 ? -17.559 -6.829 13.292 1.00 83.50 162 PHE A C 1
ATOM 1212 O O . PHE A 1 162 ? -16.422 -6.711 13.755 1.00 83.50 162 PHE A O 1
ATOM 1219 N N . GLY A 1 163 ? -18.443 -5.830 13.368 1.00 86.06 163 GLY A N 1
ATOM 1220 C CA . GLY A 1 163 ? -18.201 -4.571 14.075 1.00 86.06 163 GLY A CA 1
ATOM 1221 C C . GLY A 1 163 ? -16.972 -3.811 13.561 1.00 86.06 163 GLY A C 1
ATOM 1222 O O . GLY A 1 163 ? -16.775 -3.644 12.353 1.00 86.06 163 GLY A O 1
ATOM 1223 N N . LEU A 1 164 ? -16.123 -3.351 14.489 1.00 84.25 164 LEU A N 1
ATOM 1224 C CA . LEU A 1 164 ? -14.897 -2.600 14.186 1.00 84.25 164 LEU A CA 1
ATOM 1225 C C . LEU A 1 164 ? -13.940 -3.387 13.278 1.00 84.25 164 LEU A C 1
ATOM 1227 O O . LEU A 1 164 ? -13.352 -2.819 12.357 1.00 84.25 164 LEU A O 1
ATOM 1231 N N . THR A 1 165 ? -13.821 -4.698 13.484 1.00 87.50 165 THR A N 1
ATOM 1232 C CA . THR A 1 165 ? -13.019 -5.571 12.619 1.00 87.50 165 THR A CA 1
ATOM 1233 C C . THR A 1 165 ? -13.554 -5.561 11.189 1.00 87.50 165 THR A C 1
ATOM 1235 O O . THR A 1 165 ? -12.774 -5.480 10.245 1.00 87.50 165 THR A O 1
ATOM 1238 N N . GLY A 1 166 ? -14.880 -5.536 11.013 1.00 86.62 166 GLY A N 1
ATOM 1239 C CA . GLY A 1 166 ? -15.528 -5.406 9.705 1.00 86.62 166 GLY A CA 1
ATOM 1240 C C . GLY A 1 166 ? -15.134 -4.137 8.951 1.00 86.62 166 GLY A C 1
ATOM 1241 O O . GLY A 1 166 ? -14.915 -4.172 7.739 1.00 86.62 166 GLY A O 1
ATOM 1242 N N . VAL A 1 167 ? -14.954 -3.025 9.668 1.00 89.62 167 VAL A N 1
ATOM 1243 C CA . VAL A 1 167 ? -14.471 -1.769 9.078 1.00 89.62 167 VAL A CA 1
ATOM 1244 C C . VAL A 1 167 ? -13.040 -1.916 8.558 1.00 89.62 167 VAL A C 1
ATOM 1246 O O . VAL A 1 167 ? -12.736 -1.492 7.440 1.00 89.62 167 VAL A O 1
ATOM 1249 N N . TRP A 1 168 ? -12.167 -2.555 9.337 1.00 91.06 168 TRP A N 1
ATOM 1250 C CA . TRP A 1 168 ? -10.785 -2.818 8.936 1.00 91.06 168 TRP A CA 1
ATOM 1251 C C . TRP A 1 168 ? -10.673 -3.869 7.832 1.00 91.06 168 TRP A C 1
ATOM 1253 O O . TRP A 1 168 ? -9.774 -3.770 7.004 1.00 91.06 168 TRP A O 1
ATOM 1263 N N . MET A 1 169 ? -11.590 -4.832 7.750 1.00 91.19 169 MET A N 1
ATOM 1264 C CA . MET A 1 169 ? -11.676 -5.746 6.608 1.00 91.19 169 MET A CA 1
ATOM 1265 C C . MET A 1 169 ? -12.066 -5.007 5.327 1.00 91.19 169 MET A C 1
ATOM 1267 O O . MET A 1 169 ? -11.446 -5.228 4.290 1.00 91.19 169 MET A O 1
ATOM 1271 N N . GLY A 1 170 ? -13.011 -4.062 5.392 1.00 91.00 170 GLY A N 1
ATOM 1272 C CA . GLY A 1 170 ? -13.323 -3.190 4.253 1.00 91.00 170 GLY A CA 1
ATOM 1273 C C . GLY A 1 170 ? -12.127 -2.340 3.819 1.00 91.00 170 GLY A C 1
ATOM 1274 O O . GLY A 1 170 ? -11.845 -2.211 2.627 1.00 91.00 170 GLY A O 1
ATOM 1275 N N . PHE A 1 171 ? -11.354 -1.843 4.786 1.00 90.94 171 PHE A N 1
ATOM 1276 C CA . PHE A 1 171 ? -10.078 -1.194 4.502 1.00 90.94 171 PHE A CA 1
ATOM 1277 C C . PHE A 1 171 ? -9.047 -2.159 3.885 1.00 90.94 171 PHE A C 1
ATOM 1279 O O . PHE A 1 171 ? -8.296 -1.773 2.994 1.00 90.94 171 PHE A O 1
ATOM 1286 N N . GLY A 1 172 ? -9.044 -3.432 4.272 1.00 92.88 172 GLY A N 1
ATOM 1287 C CA . GLY A 1 172 ? -8.233 -4.471 3.635 1.00 92.88 172 GLY A CA 1
ATOM 1288 C C . GLY A 1 172 ? -8.590 -4.690 2.171 1.00 92.88 172 GLY A C 1
ATOM 1289 O O . GLY A 1 172 ? -7.701 -4.675 1.324 1.00 92.88 172 GLY A O 1
ATOM 1290 N N . VAL A 1 173 ? -9.886 -4.798 1.855 1.00 94.00 173 VAL A N 1
ATOM 1291 C CA . VAL A 1 173 ? -10.383 -4.914 0.470 1.00 94.00 173 VAL A CA 1
ATOM 1292 C C . VAL A 1 173 ? -9.869 -3.759 -0.388 1.00 94.00 173 VAL A C 1
ATOM 1294 O O . VAL A 1 173 ? -9.375 -3.990 -1.490 1.00 94.00 173 VAL A O 1
ATOM 1297 N N . PHE A 1 174 ? -9.908 -2.529 0.133 1.00 94.25 174 PHE A N 1
ATOM 1298 C CA . PHE A 1 174 ? -9.351 -1.363 -0.555 1.00 94.25 174 PHE A CA 1
ATOM 1299 C C . PHE A 1 174 ? -7.866 -1.543 -0.910 1.00 94.25 174 PHE A C 1
ATOM 1301 O O . PHE A 1 174 ? -7.472 -1.342 -2.058 1.00 94.25 174 PHE A O 1
ATOM 1308 N N . ASN A 1 175 ? -7.041 -1.950 0.060 1.00 94.19 175 ASN A N 1
ATOM 1309 C CA . ASN A 1 175 ? -5.600 -2.120 -0.140 1.00 94.19 175 ASN A CA 1
ATOM 1310 C C . ASN A 1 175 ? -5.277 -3.286 -1.090 1.00 94.19 175 ASN A C 1
ATOM 1312 O O . ASN A 1 175 ? -4.406 -3.156 -1.947 1.00 94.19 175 ASN A O 1
ATOM 1316 N N . VAL A 1 176 ? -6.007 -4.400 -0.992 1.00 96.00 176 VAL A N 1
ATOM 1317 C CA . VAL A 1 176 ? -5.827 -5.568 -1.869 1.00 96.00 176 VAL A CA 1
ATOM 1318 C C . VAL A 1 176 ? -6.207 -5.246 -3.313 1.00 96.00 176 VAL A C 1
ATOM 1320 O O . VAL A 1 176 ? -5.455 -5.574 -4.226 1.00 96.00 176 VAL A O 1
ATOM 1323 N N . LEU A 1 177 ? -7.332 -4.563 -3.544 1.00 95.44 177 LEU A N 1
ATOM 1324 C CA . LEU A 1 177 ? -7.740 -4.174 -4.898 1.00 95.44 177 LEU A CA 1
ATOM 1325 C C . LEU A 1 177 ? -6.737 -3.209 -5.542 1.00 95.44 177 LEU A C 1
ATOM 1327 O O . LEU A 1 177 ? -6.414 -3.361 -6.721 1.00 95.44 177 LEU A O 1
ATOM 1331 N N . ARG A 1 178 ? -6.180 -2.268 -4.767 1.00 95.94 178 ARG A N 1
ATOM 1332 C CA . ARG A 1 178 ? -5.083 -1.407 -5.239 1.00 95.94 178 ARG A CA 1
ATOM 1333 C C . ARG A 1 178 ? -3.837 -2.214 -5.591 1.00 95.94 178 ARG A C 1
ATOM 1335 O O . ARG A 1 178 ? -3.257 -1.993 -6.651 1.00 95.94 178 ARG A O 1
ATOM 1342 N N . LEU A 1 179 ? -3.462 -3.190 -4.760 1.00 95.31 179 LEU A N 1
ATOM 1343 C CA . LEU A 1 179 ? -2.331 -4.080 -5.038 1.00 95.31 179 LEU A CA 1
ATOM 1344 C C . LEU A 1 179 ? -2.530 -4.870 -6.328 1.00 95.31 179 LEU A C 1
ATOM 1346 O O . LEU A 1 179 ? -1.601 -4.970 -7.123 1.00 95.31 179 LEU A O 1
ATOM 1350 N N . ILE A 1 180 ? -3.736 -5.384 -6.566 1.00 94.50 180 ILE A N 1
ATOM 1351 C CA . ILE A 1 180 ? -4.078 -6.072 -7.814 1.00 94.50 180 ILE A CA 1
ATOM 1352 C C . ILE A 1 180 ? -3.930 -5.116 -9.004 1.00 94.50 180 ILE A C 1
ATOM 1354 O O . ILE A 1 180 ? -3.289 -5.471 -9.990 1.00 94.50 180 ILE A O 1
ATOM 1358 N N . GLY A 1 181 ? -4.452 -3.889 -8.908 1.00 92.69 181 GLY A N 1
ATOM 1359 C CA . GLY A 1 181 ? -4.303 -2.875 -9.958 1.00 92.69 181 GLY A CA 1
ATOM 1360 C C . GLY A 1 181 ? -2.838 -2.559 -10.283 1.00 92.69 181 GLY A C 1
ATOM 1361 O O . GLY A 1 181 ? -2.459 -2.491 -11.457 1.00 92.69 181 GLY A O 1
ATOM 1362 N N . VAL A 1 182 ? -2.001 -2.446 -9.249 1.00 93.06 182 VAL A N 1
ATOM 1363 C CA . VAL A 1 182 ? -0.546 -2.277 -9.368 1.00 93.06 182 VAL A CA 1
ATOM 1364 C C . VAL A 1 182 ? 0.120 -3.501 -9.989 1.00 93.06 182 VAL A C 1
ATOM 1366 O O . VAL A 1 182 ? 0.913 -3.351 -10.914 1.00 93.06 182 VAL A O 1
ATOM 1369 N N . ALA A 1 183 ? -0.214 -4.710 -9.546 1.00 92.19 183 ALA A N 1
ATOM 1370 C CA . ALA A 1 183 ? 0.340 -5.940 -10.102 1.00 92.19 183 ALA A CA 1
ATOM 1371 C C . ALA A 1 183 ? -0.000 -6.080 -11.596 1.00 92.19 183 ALA A C 1
ATOM 1373 O O . ALA A 1 183 ? 0.874 -6.385 -12.406 1.00 92.19 183 ALA A O 1
ATOM 1374 N N . ILE A 1 184 ? -1.242 -5.776 -11.986 1.00 90.94 184 ILE A N 1
ATOM 1375 C CA . ILE A 1 184 ? -1.668 -5.788 -13.391 1.00 90.94 184 ILE A CA 1
ATOM 1376 C C . ILE A 1 184 ? -0.845 -4.793 -14.221 1.00 90.94 184 ILE A C 1
ATOM 1378 O O . ILE A 1 184 ? -0.401 -5.129 -15.319 1.00 90.94 184 ILE A O 1
ATOM 1382 N N . HIS A 1 185 ? -0.593 -3.586 -13.708 1.00 90.69 185 HIS A N 1
ATOM 1383 C CA . HIS A 1 185 ? 0.283 -2.617 -14.379 1.00 90.69 185 HIS A CA 1
ATOM 1384 C C . HIS A 1 185 ? 1.711 -3.146 -14.519 1.00 90.69 185 HIS A C 1
ATOM 1386 O O . HIS A 1 185 ? 2.239 -3.203 -15.623 1.00 90.69 185 HIS A O 1
ATOM 1392 N N . GLN A 1 186 ? 2.322 -3.607 -13.432 1.00 87.12 186 GLN A N 1
ATOM 1393 C CA . GLN A 1 186 ? 3.735 -3.992 -13.428 1.00 87.12 186 GLN A CA 1
ATOM 1394 C C . GLN A 1 186 ? 4.029 -5.226 -14.293 1.00 87.12 186 GLN A C 1
ATOM 1396 O O . GLN A 1 186 ? 5.080 -5.312 -14.940 1.00 87.12 186 GLN A O 1
ATOM 1401 N N . PHE A 1 187 ? 3.100 -6.183 -14.335 1.00 85.88 187 PHE A N 1
ATOM 1402 C CA . PHE A 1 187 ? 3.307 -7.446 -15.041 1.00 85.88 187 PHE A CA 1
ATOM 1403 C C . PHE A 1 187 ? 2.717 -7.478 -16.454 1.00 85.88 187 PHE A C 1
ATOM 1405 O O . PHE A 1 187 ? 3.315 -8.121 -17.318 1.00 85.88 187 PHE A O 1
ATOM 1412 N N . TYR A 1 188 ? 1.607 -6.778 -16.717 1.00 83.12 188 TYR A N 1
ATOM 1413 C CA . TYR A 1 188 ? 0.852 -6.937 -17.967 1.00 83.12 188 TYR A CA 1
ATOM 1414 C C . TYR A 1 188 ? 0.732 -5.651 -18.786 1.00 83.12 188 TYR A C 1
ATOM 1416 O O . TYR A 1 188 ? 1.173 -5.627 -19.932 1.00 83.12 188 TYR A O 1
ATOM 1424 N N . ASN A 1 189 ? 0.141 -4.598 -18.218 1.00 83.31 189 ASN A N 1
ATOM 1425 C CA . ASN A 1 189 ? -0.322 -3.443 -19.003 1.00 83.31 189 ASN A CA 1
ATOM 1426 C C . ASN A 1 189 ? 0.656 -2.262 -19.013 1.00 83.31 189 ASN A C 1
ATOM 1428 O O . ASN A 1 189 ? 0.510 -1.342 -19.812 1.00 83.31 189 ASN A O 1
ATOM 1432 N N . GLY A 1 190 ? 1.639 -2.259 -18.117 1.00 82.19 190 GLY A N 1
ATOM 1433 C CA . GLY A 1 190 ? 2.557 -1.145 -17.947 1.00 82.19 190 GLY A CA 1
ATOM 1434 C C . GLY A 1 190 ? 3.584 -1.051 -19.079 1.00 82.19 190 GLY A C 1
ATOM 1435 O O . GLY A 1 190 ? 3.998 -2.075 -19.638 1.00 82.19 190 GLY A O 1
ATOM 1436 N N . PRO A 1 191 ? 4.075 0.166 -19.373 1.00 80.81 191 PRO A N 1
ATOM 1437 C CA . PRO A 1 191 ? 5.081 0.401 -20.414 1.00 80.81 191 PRO A CA 1
ATOM 1438 C C . PRO A 1 191 ? 6.428 -0.270 -20.107 1.00 80.81 191 PRO A C 1
ATOM 1440 O O . PRO A 1 191 ? 7.233 -0.492 -21.007 1.00 80.81 191 PRO A O 1
ATOM 1443 N N . LEU A 1 192 ? 6.651 -0.616 -18.837 1.00 82.31 192 LEU A N 1
ATOM 1444 C CA . LEU A 1 192 ? 7.825 -1.327 -18.343 1.00 82.31 192 LEU A CA 1
ATOM 1445 C C . LEU A 1 192 ? 7.536 -2.813 -18.070 1.00 82.31 192 LEU A C 1
ATOM 1447 O O . LEU A 1 192 ? 8.316 -3.455 -17.375 1.00 82.31 192 LEU A O 1
ATOM 1451 N N . SER A 1 193 ? 6.435 -3.391 -18.565 1.00 83.38 193 SER A N 1
ATOM 1452 C CA . SER A 1 193 ? 6.114 -4.820 -18.392 1.00 83.38 193 SER A CA 1
ATOM 1453 C C . SER A 1 193 ? 7.019 -5.726 -19.243 1.00 83.38 193 SER A C 1
ATOM 1455 O O . SER A 1 193 ? 7.523 -5.315 -20.288 1.00 83.38 193 SER A O 1
ATOM 1457 N N . LEU A 1 194 ? 7.261 -6.977 -18.809 1.00 76.75 194 LEU A N 1
ATOM 1458 C CA . LEU A 1 194 ? 8.228 -7.865 -19.493 1.00 76.75 194 LEU A CA 1
ATOM 1459 C C . LEU A 1 194 ? 7.767 -8.158 -20.916 1.00 76.75 194 LEU A C 1
ATOM 1461 O O . LEU A 1 194 ? 8.580 -8.301 -21.823 1.00 76.75 194 LEU A O 1
ATOM 1465 N N . ARG A 1 195 ? 6.448 -8.236 -21.090 1.00 77.19 195 ARG A N 1
ATOM 1466 C CA . ARG A 1 195 ? 5.801 -8.479 -22.369 1.00 77.19 195 ARG A CA 1
ATOM 1467 C C . ARG A 1 195 ? 6.064 -7.342 -23.355 1.00 77.19 195 ARG A C 1
ATOM 1469 O O . ARG A 1 195 ? 6.504 -7.615 -24.465 1.00 77.19 195 ARG A O 1
ATOM 1476 N N . VAL A 1 196 ? 5.851 -6.093 -22.937 1.00 80.25 196 VAL A N 1
ATOM 1477 C CA . VAL A 1 196 ? 6.063 -4.914 -23.793 1.00 80.25 196 VAL A CA 1
ATOM 1478 C C . VAL A 1 196 ? 7.545 -4.731 -24.119 1.00 80.25 196 VAL A C 1
ATOM 1480 O O . VAL A 1 196 ? 7.881 -4.440 -25.263 1.00 80.25 196 VAL A O 1
ATOM 1483 N N . LEU A 1 197 ? 8.437 -4.960 -23.151 1.00 80.81 197 LEU A N 1
ATOM 1484 C CA . LEU A 1 197 ? 9.884 -4.883 -23.381 1.00 80.81 197 LEU A CA 1
ATOM 1485 C C . LEU A 1 197 ? 10.356 -5.922 -24.402 1.00 80.81 197 LEU A C 1
ATOM 1487 O O . LEU A 1 197 ? 11.003 -5.557 -25.377 1.00 80.81 197 LEU A O 1
ATOM 1491 N N . LYS A 1 198 ? 9.957 -7.191 -24.240 1.00 79.50 198 LYS A N 1
ATOM 1492 C CA . LYS A 1 198 ? 10.278 -8.254 -25.206 1.00 79.50 198 LYS A CA 1
ATOM 1493 C C . LYS A 1 198 ? 9.732 -7.954 -26.601 1.00 79.50 198 LYS A C 1
ATOM 1495 O O . LYS A 1 198 ? 10.392 -8.253 -27.587 1.00 79.50 198 LYS A O 1
ATOM 1500 N N . GLN A 1 199 ? 8.539 -7.367 -26.690 1.00 78.88 199 GLN A N 1
ATOM 1501 C CA . GLN A 1 199 ? 7.943 -6.996 -27.971 1.00 78.88 199 GLN A CA 1
ATOM 1502 C C . GLN A 1 199 ? 8.711 -5.857 -28.653 1.00 78.88 199 GLN A C 1
ATOM 1504 O O . GLN A 1 199 ? 8.939 -5.931 -29.854 1.00 78.88 199 GLN A O 1
ATOM 1509 N N . LYS A 1 200 ? 9.148 -4.835 -27.905 1.00 76.50 200 LYS A N 1
ATOM 1510 C CA . LYS A 1 200 ? 9.992 -3.758 -28.450 1.00 76.50 200 LYS A CA 1
ATOM 1511 C C . LYS A 1 200 ? 11.344 -4.281 -28.931 1.00 76.50 200 LYS A C 1
ATOM 1513 O O . LYS A 1 200 ? 11.750 -3.967 -30.038 1.00 76.50 200 LYS A O 1
ATOM 1518 N N . GLU A 1 201 ? 11.983 -5.145 -28.150 1.00 76.94 201 GLU A N 1
ATOM 1519 C CA . GLU A 1 201 ? 13.263 -5.764 -28.519 1.00 76.94 201 GLU A CA 1
ATOM 1520 C C . GLU A 1 201 ? 13.152 -6.646 -29.769 1.00 76.94 201 GLU A C 1
ATOM 1522 O O . GLU A 1 201 ? 14.048 -6.635 -30.607 1.00 76.94 201 GLU A O 1
ATOM 1527 N N . ALA A 1 202 ? 12.044 -7.378 -29.926 1.00 74.62 202 ALA A N 1
ATOM 1528 C CA . ALA A 1 202 ? 11.782 -8.185 -31.118 1.00 74.62 202 ALA A CA 1
ATOM 1529 C C . ALA A 1 202 ? 11.523 -7.339 -32.378 1.00 74.62 202 ALA A C 1
ATOM 1531 O O . ALA A 1 202 ? 11.766 -7.811 -33.482 1.00 74.62 202 ALA A O 1
ATOM 1532 N N . LEU A 1 203 ? 11.027 -6.107 -32.224 1.00 74.06 203 LEU A N 1
ATOM 1533 C CA . LEU A 1 203 ? 10.820 -5.162 -33.328 1.00 74.06 203 LEU A CA 1
ATOM 1534 C C . LEU A 1 203 ? 12.104 -4.397 -33.694 1.00 74.06 203 LEU A C 1
ATOM 1536 O O . LEU A 1 203 ? 12.247 -3.967 -34.834 1.00 74.06 203 LEU A O 1
ATOM 1540 N N . GLU A 1 204 ? 13.021 -4.219 -32.739 1.00 68.06 204 GLU A N 1
ATOM 1541 C CA . GLU A 1 204 ? 14.304 -3.524 -32.928 1.00 68.06 204 GLU A CA 1
ATOM 1542 C C . GLU A 1 204 ? 15.430 -4.439 -33.439 1.00 68.06 204 GLU A C 1
ATOM 1544 O O . GLU A 1 204 ? 16.457 -3.935 -33.891 1.00 68.06 204 GLU A O 1
ATOM 1549 N N . GLN A 1 205 ? 15.265 -5.768 -33.410 1.00 57.94 205 GLN A N 1
ATOM 1550 C CA . GLN A 1 205 ? 16.175 -6.680 -34.106 1.00 57.94 205 GLN A CA 1
ATOM 1551 C C . GLN A 1 205 ? 15.903 -6.607 -35.618 1.00 57.94 205 GLN A C 1
ATOM 1553 O O . GLN A 1 205 ? 14.835 -7.044 -36.053 1.00 57.94 205 GLN A O 1
ATOM 1558 N N . PRO A 1 206 ? 16.830 -6.074 -36.443 1.00 50.91 206 PRO A N 1
ATOM 1559 C CA . PRO A 1 206 ? 16.672 -6.149 -37.887 1.00 50.91 206 PRO A CA 1
ATOM 1560 C C . PRO A 1 206 ? 16.617 -7.625 -38.272 1.00 50.91 206 PRO A C 1
ATOM 1562 O O . PRO A 1 206 ? 17.406 -8.426 -37.767 1.00 50.91 206 PRO A O 1
ATOM 1565 N N . ALA A 1 207 ? 15.676 -7.986 -39.144 1.00 53.50 207 ALA A N 1
ATOM 1566 C CA . ALA A 1 207 ? 15.673 -9.284 -39.795 1.00 53.50 207 ALA A CA 1
ATOM 1567 C C . ALA A 1 207 ? 17.042 -9.466 -40.465 1.00 53.50 207 ALA A C 1
ATOM 1569 O O . ALA A 1 207 ? 17.323 -8.858 -41.494 1.00 53.50 207 ALA A O 1
ATOM 1570 N N . ILE A 1 208 ? 17.921 -10.241 -39.830 1.00 52.38 208 ILE A N 1
ATOM 1571 C CA . ILE A 1 208 ? 19.147 -10.717 -40.455 1.00 52.38 208 ILE A CA 1
ATOM 1572 C C . ILE A 1 208 ? 18.675 -11.794 -41.434 1.00 52.38 208 ILE A C 1
ATOM 1574 O O . ILE A 1 208 ? 18.484 -12.947 -41.049 1.00 52.38 208 ILE A O 1
ATOM 1578 N N . SER A 1 209 ? 18.376 -11.366 -42.661 1.00 41.59 209 SER A N 1
ATOM 1579 C CA . SER A 1 209 ? 18.199 -12.210 -43.844 1.00 41.59 209 SER A CA 1
ATOM 1580 C C . SER A 1 209 ? 19.393 -12.029 -44.763 1.00 41.59 209 SER A C 1
ATOM 1582 O O . SER A 1 209 ? 19.651 -10.850 -45.103 1.00 41.59 209 SER A O 1
#

Organism: NCBI:txid568900

InterPro domains:
  IPR044644 Multi antimicrobial extrusion protein DinF-like [PTHR42893] (15-184)

Foldseek 3Di:
DLVLLVVLDPPCLSSLLLVLQVVLLVVLVVVLLVLLQVLLPVLLVLQDWDQDPVVRDTGHRLVSSLVVLVVQLVVLQVSLQVSLVVLVVCLVVSLVVDPDPSSSVSNPLSSNLSSVLSNLSSNLSNLLSNCNSQVVVVLSVVLQVVLVVQLVVQSVPQCVPPNSNSNSVSVVSSSVSSSVSSVCQQDPVDCSHPVNVVVVVVVPPPPPD

Sequence (209 aa):
VTRVTQSIDKTGVGAAAHAMAIQVFQVGGIVLLALSTVAQTVVPNDMVQRFDETRQRMVGGPREARGSVNRLMSWGFILGILLGSLQILLLPLLQKVTPLQEVREAARVPSYLASLYQIINGLVFIGEGVMVGTGSFMQLSLGTIVATAGCLWALKTFPPIFGLTGVWMGFGVFNVLRLIGVAIHQFYNGPLSLRVLKQKEALEQPAIS

Secondary structure (DSSP, 8-state):
-HHHHHHH-SSSHHHHHHHHHHHHHHHHHHHHHHHHHHHHHHHHHHHS-EEETTTTEEE-SHHHHHHHHHHHHHHHHHHHHHHHHHHHHHHHHHHHH-S-HHHHHHTHHHHHHHHHHHHHHHHHHHHHHHHHHTT-HHHHHHHHHHHHHHHHHHHHHSHHHHHHHHHHHHHHHHHHHHHHHHHHIIIIISTT-HHHHHHHHHHHS----

pLDDT: mean 87.14, std 8.42, range [41.59, 96.0]